Protein AF-A0A1Y2F685-F1 (afdb_monomer)

pLDDT: mean 70.45, std 25.06, range [25.28, 98.25]

Radius of gyration: 26.06 Å; Cα contacts (8 Å, |Δi|>4): 388; chains: 1; bounding box: 74×51×77 Å

Mean predicted aligned error: 16.17 Å

Nearest PDB structures (foldseek):
  4c6t-assembly1_A  TM=3.531E-01  e=7.437E-01  Arabidopsis thaliana
  3r7w-assembly1_B  TM=3.063E-01  e=8.922E-01  Saccharomyces cerevisiae
  7yjk-assembly1_E  TM=1.916E-01  e=3.814E-01  Arabidopsis thaliana
  7jps-assembly1_C  TM=2.319E-01  e=4.052E-01  Homo sapiens
  8f6d-assembly4_H  TM=3.267E-01  e=7.471E+00  Homo sapiens

Foldseek 3Di:
DDDDPCVVVVLVVVLLVVLVPDDDDDDDPPPVPNLVSNCVSLVNPDDPVVVPVVVVPDDDDDDDDDDDDDDDDDDDDDDDDDDDDDDDDDDDDDDVVVVVLVVVVVVVLVVLQPDDDDDPADDLVRLVVVLLVVLVVVCVPADPVQVPFAEAEEAAQVQALVLLQVLVLVVVVVVVNPVSVRHRSFAFDPVSVCCNRQVPHDHPAAEYEEEPPDPDDCVVVVVVVYNYHYYYFDWDFDWDQDPVRDTDTDTDRHDDCRQVVSLVSLVCPLPVDQAHEYEYAFQDQDQHPPDNHGPLNSQSVSVSSVHAYEYEHAPVGHDCSLVPVSCCVVCVRRYDYHHCSVSSSSRGDD

Organism: Protomyces lactucae-debilis (NCBI:txid2754530)

Secondary structure (DSSP, 8-state):
---SSSHHHHHHHHHHHHHHTS----SSS-THHHHHHHHHHTT-----GGGHHHHTTPPPPP------------------------------PPPHHHHHHHHHHHHHHHTT-TT-----PPPHHHHHHHHHHHHHHHHTTS-HHHHSSPEEEEEEHHHHHHHHHHHHHHHHHHTT-TTGGGS--PPB-HHHHHHHHHTTS-EEEEEEEEEESPSS--HHHHHTT-EEEEEEPEEEEEEEE-TTS-EEEEEEEE--SHHHHHHHHHHHHHHHS-S-EEEEE----SBPSS-S-BHHHHHHHHHHTT-EEEEEE-GGG--GGGG-HHHHHHSTTTEEEEEGGGGHHHHB--

Structure (mmCIF, N/CA/C/O backbone):
data_AF-A0A1Y2F685-F1
#
_entry.id   AF-A0A1Y2F685-F1
#
loop_
_atom_site.group_PDB
_atom_site.id
_atom_site.type_symbol
_atom_site.label_atom_id
_atom_site.label_alt_id
_atom_site.label_comp_id
_atom_site.label_asym_id
_atom_site.label_entity_id
_atom_site.label_seq_id
_atom_site.pdbx_PDB_ins_code
_atom_site.Cartn_x
_atom_site.Cartn_y
_atom_site.Cartn_z
_atom_site.occupancy
_atom_site.B_iso_or_equiv
_atom_site.auth_seq_id
_atom_site.auth_comp_id
_atom_site.auth_asym_id
_atom_site.auth_atom_id
_atom_site.pdbx_PDB_model_num
ATOM 1 N N . MET A 1 1 ? 10.091 32.816 -15.922 1.00 34.41 1 MET A N 1
ATOM 2 C CA . MET A 1 1 ? 9.218 31.658 -16.213 1.00 34.41 1 MET A CA 1
ATOM 3 C C . MET A 1 1 ? 9.401 30.594 -15.133 1.00 34.41 1 MET A C 1
ATOM 5 O O . MET A 1 1 ? 10.298 29.772 -15.234 1.00 34.41 1 MET A O 1
ATOM 9 N N . ARG A 1 2 ? 8.609 30.661 -14.059 1.00 39.59 2 ARG A N 1
ATOM 10 C CA . ARG A 1 2 ? 8.434 29.606 -13.044 1.00 39.59 2 ARG A CA 1
ATOM 11 C C . ARG A 1 2 ? 7.009 29.761 -12.515 1.00 39.59 2 ARG A C 1
ATOM 13 O O . ARG A 1 2 ? 6.774 30.628 -11.687 1.00 39.59 2 ARG A O 1
ATOM 20 N N . ALA A 1 3 ? 6.069 29.004 -13.066 1.00 41.62 3 ALA A N 1
ATOM 21 C CA . ALA A 1 3 ? 4.694 28.929 -12.580 1.00 41.62 3 ALA A CA 1
ATOM 22 C C . ALA A 1 3 ? 4.061 27.641 -13.122 1.00 41.62 3 ALA A C 1
ATOM 24 O O . ALA A 1 3 ? 3.579 27.629 -14.249 1.00 41.62 3 ALA A O 1
ATOM 25 N N . SER A 1 4 ? 4.123 26.557 -12.343 1.00 43.00 4 SER A N 1
ATOM 26 C CA . SER A 1 4 ? 3.324 25.341 -12.606 1.00 43.00 4 SER A CA 1
ATOM 27 C C . SER A 1 4 ? 3.261 24.323 -11.449 1.00 43.00 4 SER A C 1
ATOM 29 O O . SER A 1 4 ? 2.673 23.264 -11.620 1.00 43.00 4 SER A O 1
ATOM 31 N N . HIS A 1 5 ? 3.766 24.634 -10.245 1.00 42.66 5 HIS A N 1
ATOM 32 C CA . HIS A 1 5 ? 3.631 23.750 -9.065 1.00 42.66 5 HIS A CA 1
ATOM 33 C C . HIS A 1 5 ? 2.791 24.323 -7.905 1.00 42.66 5 HIS A C 1
ATOM 35 O O . HIS A 1 5 ? 2.609 23.650 -6.895 1.00 42.66 5 HIS A O 1
ATOM 41 N N . GLU A 1 6 ? 2.242 25.536 -8.028 1.00 40.97 6 GLU A N 1
ATOM 42 C CA . GLU A 1 6 ? 1.476 26.185 -6.944 1.00 40.97 6 GLU A CA 1
ATOM 43 C C . GLU A 1 6 ? -0.035 25.897 -6.963 1.00 40.97 6 GLU A C 1
ATOM 45 O O . GLU A 1 6 ? -0.687 26.014 -5.927 1.00 40.97 6 GLU A O 1
ATOM 50 N N . GLN A 1 7 ? -0.609 25.516 -8.108 1.00 42.31 7 GLN A N 1
ATOM 51 C CA . GLN A 1 7 ? -2.065 25.365 -8.253 1.00 42.31 7 GLN A CA 1
ATOM 52 C C . GLN A 1 7 ? -2.699 24.257 -7.388 1.00 42.31 7 GLN A C 1
ATOM 54 O O . GLN A 1 7 ? -3.698 24.559 -6.735 1.00 42.31 7 GLN A O 1
ATOM 59 N N . PRO A 1 8 ? -2.147 23.028 -7.298 1.00 44.09 8 PRO A N 1
ATOM 60 C CA . PRO A 1 8 ? -2.769 21.986 -6.481 1.00 44.09 8 PRO A CA 1
ATOM 61 C C . PRO A 1 8 ? -2.655 22.282 -4.979 1.00 44.09 8 PRO A C 1
ATOM 63 O O . PRO A 1 8 ? -3.589 22.027 -4.225 1.00 44.09 8 PRO A O 1
ATOM 66 N N . ARG A 1 9 ? -1.551 22.904 -4.538 1.00 42.91 9 ARG A N 1
ATOM 67 C CA . ARG A 1 9 ? -1.361 23.294 -3.130 1.00 42.91 9 ARG A CA 1
ATOM 68 C C . ARG A 1 9 ? -2.319 24.398 -2.693 1.00 42.91 9 ARG A C 1
ATOM 70 O O . ARG A 1 9 ? -2.851 24.312 -1.594 1.00 42.91 9 ARG A O 1
ATOM 77 N N . ARG A 1 10 ? -2.577 25.401 -3.545 1.00 46.34 10 ARG A N 1
ATOM 78 C CA . ARG A 1 10 ? -3.548 26.469 -3.241 1.00 46.34 10 ARG A CA 1
ATOM 79 C C . ARG A 1 10 ? -4.973 25.936 -3.125 1.00 46.34 10 ARG A C 1
ATOM 81 O O . ARG A 1 10 ? -5.651 26.282 -2.169 1.00 46.34 10 ARG A O 1
ATOM 88 N N . GLN A 1 11 ? -5.382 25.028 -4.014 1.00 47.62 11 GLN A N 1
ATOM 89 C CA . GLN A 1 11 ? -6.709 24.407 -3.942 1.00 47.62 11 GLN A CA 1
ATOM 90 C C . GLN A 1 11 ? -6.924 23.636 -2.631 1.00 47.62 11 GLN A C 1
ATOM 92 O O . GLN A 1 11 ? -7.982 23.767 -2.026 1.00 47.62 11 GLN A O 1
ATOM 97 N N . VAL A 1 12 ? -5.912 22.908 -2.141 1.00 45.59 12 VAL A N 1
ATOM 98 C CA . VAL A 1 12 ? -5.969 22.216 -0.838 1.00 45.59 12 VAL A CA 1
ATOM 99 C C . VAL A 1 12 ? -5.956 23.208 0.337 1.00 45.59 12 VAL A C 1
ATOM 101 O O . VAL A 1 12 ? -6.676 23.017 1.317 1.00 45.59 12 VAL A O 1
ATOM 104 N N . GLN A 1 13 ? -5.187 24.297 0.246 1.00 46.53 13 GLN A N 1
ATOM 105 C CA . GLN A 1 13 ? -5.123 25.333 1.285 1.00 46.53 13 GLN A CA 1
ATOM 106 C C . GLN A 1 13 ? -6.443 26.100 1.443 1.00 46.53 13 GLN A C 1
ATOM 108 O O . GLN A 1 13 ? -6.870 26.363 2.569 1.00 46.53 13 GLN A O 1
ATOM 113 N N . ASP A 1 14 ? -7.097 26.431 0.330 1.00 46.53 14 ASP A N 1
ATOM 114 C CA . ASP A 1 14 ? -8.382 27.134 0.311 1.00 46.53 14 ASP A CA 1
ATOM 115 C C . ASP A 1 14 ? -9.519 26.228 0.820 1.00 46.53 14 ASP A C 1
ATOM 117 O O . ASP A 1 14 ? -10.386 26.679 1.571 1.00 46.53 14 ASP A O 1
ATOM 121 N N . LEU A 1 15 ? -9.437 24.925 0.529 1.00 49.69 15 LEU A N 1
ATOM 122 C CA . LEU A 1 15 ? -10.306 23.876 1.075 1.00 49.69 15 LEU A CA 1
ATOM 123 C C . LEU A 1 15 ? -10.323 23.848 2.609 1.00 49.69 15 LEU A C 1
ATOM 125 O O . LEU A 1 15 ? -11.367 23.726 3.246 1.00 49.69 15 LEU A O 1
ATOM 129 N N . CYS A 1 16 ? -9.138 23.937 3.210 1.00 43.25 16 CYS A N 1
ATOM 130 C CA . CYS A 1 16 ? -8.969 23.740 4.645 1.00 43.25 16 CYS A CA 1
ATOM 131 C C . CYS A 1 16 ? -9.359 24.989 5.440 1.00 43.25 16 CYS A C 1
ATOM 133 O O . CYS A 1 16 ? -9.892 24.877 6.541 1.00 43.25 16 CYS A O 1
ATOM 135 N N . LYS A 1 17 ? -9.202 26.175 4.842 1.00 48.72 17 LYS A N 1
ATOM 136 C CA . LYS A 1 17 ? -9.732 27.428 5.395 1.00 48.72 17 LYS A CA 1
ATOM 137 C C . LYS A 1 17 ? -11.261 27.468 5.403 1.00 48.72 17 LYS A C 1
ATOM 139 O O . LYS A 1 17 ? -11.839 28.021 6.334 1.00 48.72 17 LYS A O 1
ATOM 144 N N . ALA A 1 18 ? -11.919 26.876 4.403 1.00 48.19 18 ALA A N 1
ATOM 145 C CA . ALA A 1 18 ? -13.381 26.795 4.362 1.00 48.19 18 ALA A CA 1
ATOM 146 C C . ALA A 1 18 ? -13.954 25.913 5.491 1.00 48.19 18 ALA A C 1
ATOM 148 O O . ALA A 1 18 ? -15.026 26.206 6.013 1.00 48.19 18 ALA A O 1
ATOM 149 N N . LEU A 1 19 ? -13.213 24.881 5.911 1.00 44.38 19 LEU A N 1
ATOM 150 C CA . LEU A 1 19 ? -13.556 24.009 7.041 1.00 44.38 19 LEU A CA 1
ATOM 151 C C . LEU A 1 19 ? -13.352 24.676 8.412 1.00 44.38 19 LEU A C 1
ATOM 153 O O . LEU A 1 19 ? -14.140 24.443 9.325 1.00 44.38 19 LEU A O 1
ATOM 157 N N . GLU A 1 20 ? -12.327 25.520 8.567 1.00 44.56 20 GLU A N 1
ATOM 158 C CA . GLU A 1 20 ? -12.038 26.229 9.828 1.00 44.56 20 GLU A CA 1
ATOM 159 C C . GLU A 1 20 ? -13.022 27.376 10.135 1.00 44.56 20 GLU A C 1
ATOM 161 O O . GLU A 1 20 ? -13.143 27.785 11.289 1.00 44.56 20 GLU A O 1
ATOM 166 N N . ALA A 1 21 ? -13.748 27.887 9.134 1.00 40.31 21 ALA A N 1
ATOM 167 C CA . ALA A 1 21 ? -14.681 29.007 9.287 1.00 40.31 21 ALA A CA 1
ATOM 168 C C . ALA A 1 21 ? -16.093 28.612 9.779 1.00 40.31 21 ALA A C 1
ATOM 170 O O . ALA A 1 21 ? -16.932 29.491 9.990 1.00 40.31 21 ALA A O 1
ATOM 171 N N . ALA A 1 22 ? -16.383 27.319 9.961 1.00 36.84 22 ALA A N 1
ATOM 172 C CA . ALA A 1 22 ? -17.694 26.855 10.414 1.00 36.84 22 ALA A CA 1
ATOM 173 C C . ALA A 1 22 ? -17.836 26.970 11.953 1.00 36.84 22 ALA A C 1
ATOM 175 O O . ALA A 1 22 ? -16.972 26.483 12.688 1.00 36.84 22 ALA A O 1
ATOM 176 N N . PRO A 1 23 ? -18.904 27.600 12.482 1.00 32.22 23 PRO A N 1
ATOM 177 C CA . PRO A 1 23 ? -19.032 27.855 13.912 1.00 32.22 23 PRO A CA 1
ATOM 178 C C . PRO A 1 23 ? -19.353 26.574 14.694 1.00 32.22 23 PRO A C 1
ATOM 180 O O . PRO A 1 23 ? -20.363 25.909 14.470 1.00 32.22 23 PRO A O 1
ATOM 183 N N . LEU A 1 24 ? -18.504 26.261 15.674 1.00 41.50 24 LEU A N 1
ATOM 184 C CA . LEU A 1 24 ? -18.718 25.203 16.658 1.00 41.50 24 LEU A CA 1
ATOM 185 C C . LEU A 1 24 ? -19.721 25.661 17.728 1.00 41.50 24 LEU A C 1
ATOM 187 O O . LEU A 1 24 ? -19.324 26.357 18.660 1.00 41.50 24 LEU A O 1
ATOM 191 N N . HIS A 1 25 ? -20.986 25.227 17.650 1.00 29.95 25 HIS A N 1
ATOM 192 C CA . HIS A 1 25 ? -21.695 24.709 18.831 1.00 29.95 25 HIS A CA 1
ATOM 193 C C . HIS A 1 25 ? -23.066 24.055 18.555 1.00 29.95 25 HIS A C 1
ATOM 195 O O . HIS A 1 25 ? -23.979 24.684 18.039 1.00 29.95 25 HIS A O 1
ATOM 201 N N . LYS A 1 26 ? -23.181 22.842 19.125 1.00 30.73 26 LYS A N 1
ATOM 202 C CA . LYS A 1 26 ? -24.351 22.111 19.659 1.00 30.73 26 LYS A CA 1
ATOM 203 C C . LYS A 1 26 ? -25.447 21.620 18.694 1.00 30.73 26 LYS A C 1
ATOM 205 O O . LYS A 1 26 ? -26.261 22.384 18.200 1.00 30.73 26 LYS A O 1
ATOM 210 N N . SER A 1 27 ? -25.531 20.282 18.680 1.00 31.02 27 SER A N 1
ATOM 211 C CA . SER A 1 27 ? -26.722 19.441 18.477 1.00 31.02 27 SER A CA 1
ATOM 212 C C . SER A 1 27 ? -27.020 18.986 17.041 1.00 31.02 27 SER A C 1
ATOM 214 O O . SER A 1 27 ? -27.651 19.681 16.261 1.00 31.02 27 SER A O 1
ATOM 216 N N . GLN A 1 28 ? -26.581 17.756 16.753 1.00 36.22 28 GLN A N 1
ATOM 217 C CA . GLN A 1 28 ? -27.280 16.679 16.026 1.00 36.22 28 GLN A CA 1
ATOM 218 C C . GLN A 1 28 ? -27.874 16.869 14.615 1.00 36.22 28 GLN A C 1
ATOM 220 O O . GLN A 1 28 ? -28.398 15.898 14.088 1.00 36.22 28 GLN A O 1
ATOM 225 N N . GLU A 1 29 ? -27.679 17.998 13.938 1.00 34.12 29 GLU A N 1
ATOM 226 C CA . GLU A 1 29 ? -27.980 18.131 12.491 1.00 34.12 29 GLU A CA 1
ATOM 227 C C . GLU A 1 29 ? -26.795 18.681 11.665 1.00 34.12 29 GLU A C 1
ATOM 229 O O . GLU A 1 29 ? -26.922 18.957 10.476 1.00 34.12 29 GLU A O 1
ATOM 234 N N . ALA A 1 30 ? -25.610 18.829 12.273 1.00 31.95 30 ALA A N 1
ATOM 235 C CA . ALA A 1 30 ? -24.485 19.578 11.695 1.00 31.95 30 ALA A CA 1
ATOM 236 C C . ALA A 1 30 ? -23.303 18.735 11.165 1.00 31.95 30 ALA A C 1
ATOM 238 O O . ALA A 1 30 ? -22.305 19.316 10.742 1.00 31.95 30 ALA A O 1
ATOM 239 N N . GLU A 1 31 ? -23.373 17.398 11.154 1.00 37.91 31 GLU A N 1
ATOM 240 C CA . GLU A 1 31 ? -22.264 16.568 10.633 1.00 37.91 31 GLU A CA 1
ATOM 241 C C . GLU A 1 31 ? -22.107 16.640 9.099 1.00 37.91 31 GLU A C 1
ATOM 243 O O . GLU A 1 31 ? -21.039 16.328 8.577 1.00 37.91 31 GLU A O 1
ATOM 248 N N . ASP A 1 32 ? -23.103 17.164 8.376 1.00 42.09 32 ASP A N 1
ATOM 249 C CA . ASP A 1 32 ? -23.085 17.230 6.908 1.00 42.09 32 ASP A CA 1
ATOM 250 C C . ASP A 1 32 ? -22.304 18.428 6.329 1.00 42.09 32 ASP A C 1
ATOM 252 O O . ASP A 1 32 ? -21.818 18.369 5.201 1.00 42.09 32 ASP A O 1
ATOM 256 N N . THR A 1 33 ? -22.126 19.541 7.053 1.00 41.66 33 THR A N 1
ATOM 257 C CA . THR A 1 33 ? -21.647 20.788 6.411 1.00 41.66 33 THR A CA 1
ATOM 258 C C . THR A 1 33 ? -20.143 20.827 6.142 1.00 41.66 33 THR A C 1
ATOM 260 O O . THR A 1 33 ? -19.732 21.305 5.084 1.00 41.66 33 THR A O 1
ATOM 263 N N . GLY A 1 34 ? -19.307 20.293 7.038 1.00 39.47 34 GLY A N 1
ATOM 264 C CA . GLY A 1 34 ? -17.861 20.185 6.790 1.00 39.47 34 GLY A CA 1
ATOM 265 C C . GLY A 1 34 ? -17.529 19.124 5.737 1.00 39.47 34 GLY A C 1
ATOM 266 O O . GLY A 1 34 ? -16.674 19.321 4.873 1.00 39.47 34 GLY A O 1
ATOM 267 N N . PHE A 1 35 ? -18.270 18.019 5.764 1.00 39.34 35 PHE A N 1
ATOM 268 C CA . PHE A 1 35 ? -18.103 16.896 4.853 1.00 39.34 35 PHE A CA 1
ATOM 269 C C . PHE A 1 35 ? -18.475 17.256 3.404 1.00 39.34 35 PHE A C 1
ATOM 271 O O . PHE A 1 35 ? -17.689 17.047 2.475 1.00 39.34 35 PHE A O 1
ATOM 278 N N . VAL A 1 36 ? -19.626 17.912 3.220 1.00 41.16 36 VAL A N 1
ATOM 279 C CA . VAL A 1 36 ? -20.102 18.398 1.916 1.00 41.16 36 VAL A CA 1
ATOM 280 C C . VAL A 1 36 ? -19.224 19.536 1.379 1.00 41.16 36 VAL A C 1
ATOM 282 O O . VAL A 1 36 ? -18.984 19.608 0.172 1.00 41.16 36 VAL A O 1
ATOM 285 N N . ALA A 1 37 ? -18.679 20.400 2.246 1.00 40.91 37 ALA A N 1
ATOM 286 C CA . ALA A 1 37 ? -17.755 21.461 1.833 1.00 40.91 37 ALA A CA 1
ATOM 287 C C . ALA A 1 37 ? -16.428 20.908 1.283 1.00 40.91 37 ALA A C 1
ATOM 289 O O . ALA A 1 37 ? -15.938 21.405 0.268 1.00 40.91 37 ALA A O 1
ATOM 290 N N . LEU A 1 38 ? -15.885 19.849 1.897 1.00 41.44 38 LEU A N 1
ATOM 291 C CA . LEU A 1 38 ? -14.683 19.156 1.423 1.00 41.44 38 LEU A CA 1
ATOM 292 C C . LEU A 1 38 ? -14.909 18.523 0.035 1.00 41.44 38 LEU A C 1
ATOM 294 O O . LEU A 1 38 ? -14.094 18.709 -0.868 1.00 41.44 38 LEU A O 1
ATOM 298 N N . PHE A 1 39 ? -16.038 17.834 -0.164 1.00 40.19 39 PHE A N 1
ATOM 299 C CA . PHE A 1 39 ? -16.394 17.190 -1.437 1.00 40.19 39 PHE A CA 1
ATOM 300 C C . PHE A 1 39 ? -16.646 18.193 -2.572 1.00 40.19 39 PHE A C 1
ATOM 302 O O . PHE A 1 39 ? -16.111 18.035 -3.673 1.00 40.19 39 PHE A O 1
ATOM 309 N N . ARG A 1 40 ? -17.398 19.266 -2.293 1.00 42.22 40 ARG A N 1
ATOM 310 C CA . ARG A 1 40 ? -17.707 20.318 -3.274 1.00 42.22 40 ARG A CA 1
ATOM 311 C C . ARG A 1 40 ? -16.450 21.079 -3.703 1.00 42.22 40 ARG A C 1
ATOM 313 O O . ARG A 1 40 ? -16.300 21.422 -4.872 1.00 42.22 40 ARG A O 1
ATOM 320 N N . ALA A 1 41 ? -15.516 21.310 -2.783 1.00 40.19 41 ALA A N 1
ATOM 321 C CA . ALA A 1 41 ? -14.291 22.043 -3.077 1.00 40.19 41 ALA A CA 1
ATOM 322 C C . ALA A 1 41 ? -13.222 21.180 -3.799 1.00 40.19 41 ALA A C 1
ATOM 324 O O . ALA A 1 41 ? -12.365 21.728 -4.490 1.00 40.19 41 ALA A O 1
ATOM 325 N N . LEU A 1 42 ? -13.296 19.841 -3.710 1.00 38.19 42 LEU A N 1
ATOM 326 C CA . LEU A 1 42 ? -12.457 18.890 -4.470 1.00 38.19 42 LEU A CA 1
ATOM 327 C C . LEU A 1 42 ? -12.988 18.582 -5.887 1.00 38.19 42 LEU A C 1
ATOM 329 O O . LEU A 1 42 ? -12.406 17.757 -6.603 1.00 38.19 42 LEU A O 1
ATOM 333 N N . GLY A 1 43 ? -14.076 19.243 -6.300 1.00 33.31 43 GLY A N 1
ATOM 334 C CA . GLY A 1 43 ? -14.702 19.073 -7.613 1.00 33.31 43 GLY A CA 1
ATOM 335 C C . GLY A 1 43 ? -15.572 17.820 -7.745 1.00 33.31 43 GLY A C 1
ATOM 336 O O . GLY A 1 43 ? -15.898 17.437 -8.864 1.00 33.31 43 GLY A O 1
ATOM 337 N N . CYS A 1 44 ? -15.951 17.179 -6.636 1.00 36.31 44 CYS A N 1
ATOM 338 C CA . CYS A 1 44 ? -16.897 16.064 -6.627 1.00 36.31 44 CYS A CA 1
ATOM 339 C C . CYS A 1 44 ? -18.330 16.614 -6.546 1.00 36.31 44 CYS A C 1
ATOM 341 O O . CYS A 1 44 ? -18.964 16.586 -5.493 1.00 36.31 44 CYS A O 1
ATOM 343 N N . ASN A 1 45 ? -18.822 17.170 -7.653 1.00 35.88 45 ASN A N 1
ATOM 344 C CA . ASN A 1 45 ? -20.232 17.522 -7.794 1.00 35.88 45 ASN A CA 1
ATOM 345 C C . ASN A 1 45 ? -20.972 16.271 -8.264 1.00 35.88 45 ASN A C 1
ATOM 347 O O . ASN A 1 45 ? -20.927 16.000 -9.452 1.00 35.88 45 ASN A O 1
ATOM 351 N N . ASP A 1 46 ? -21.522 15.481 -7.343 1.00 38.75 46 ASP A N 1
ATOM 352 C CA . ASP A 1 46 ? -22.756 14.696 -7.538 1.00 38.75 46 ASP A CA 1
ATOM 353 C C . ASP A 1 46 ? -22.945 13.729 -6.365 1.00 38.75 46 ASP A C 1
ATOM 355 O O . ASP A 1 46 ? -22.651 12.540 -6.446 1.00 38.75 46 ASP A O 1
ATOM 359 N N . VAL A 1 47 ? -23.464 14.254 -5.254 1.00 36.19 47 VAL A N 1
ATOM 360 C CA . VAL A 1 47 ? -24.269 13.462 -4.315 1.00 36.19 47 VAL A CA 1
ATOM 361 C C . VAL A 1 47 ? -25.396 14.358 -3.799 1.00 36.19 47 VAL A C 1
ATOM 363 O O . VAL A 1 47 ? -25.415 14.751 -2.637 1.00 36.19 47 VAL A O 1
ATOM 366 N N . ASP A 1 48 ? -26.342 14.714 -4.671 1.00 33.00 48 ASP A N 1
ATOM 367 C CA . ASP A 1 48 ? -27.639 15.210 -4.206 1.00 33.00 48 ASP A CA 1
ATOM 368 C C . ASP A 1 48 ? -28.556 14.008 -3.959 1.00 33.00 48 ASP A C 1
ATOM 370 O O . ASP A 1 48 ? -29.133 13.409 -4.870 1.00 33.00 48 ASP A O 1
ATOM 374 N N . ARG A 1 49 ? -28.699 13.664 -2.675 1.00 37.16 49 ARG A N 1
ATOM 375 C CA . ARG A 1 49 ? -29.555 12.585 -2.151 1.00 37.16 49 ARG A CA 1
ATOM 376 C C . ARG A 1 49 ? -31.035 12.733 -2.549 1.00 37.16 49 ARG A C 1
ATOM 378 O O . ARG A 1 49 ? -31.790 11.775 -2.453 1.00 37.16 49 ARG A O 1
ATOM 385 N N . ALA A 1 50 ? -31.439 13.909 -3.032 1.00 34.28 50 ALA A N 1
ATOM 386 C CA . ALA A 1 50 ? -32.807 14.226 -3.433 1.00 34.28 50 ALA A CA 1
ATOM 387 C C . ALA A 1 50 ? -33.214 13.695 -4.825 1.00 34.28 50 ALA A C 1
ATOM 389 O O . ALA A 1 50 ? -34.400 13.715 -5.144 1.00 34.28 50 ALA A O 1
ATOM 390 N N . ASN A 1 51 ? -32.278 13.211 -5.654 1.00 36.69 51 ASN A N 1
ATOM 391 C CA . ASN A 1 51 ? -32.592 12.812 -7.036 1.00 36.69 51 ASN A CA 1
ATOM 392 C C . ASN A 1 51 ? -32.743 11.292 -7.247 1.00 36.69 51 ASN A C 1
ATOM 394 O O . ASN A 1 51 ? -33.114 10.854 -8.332 1.00 36.69 51 ASN A O 1
ATOM 398 N N . VAL A 1 52 ? -32.494 10.470 -6.220 1.00 35.56 52 VAL A N 1
ATOM 399 C CA . VAL A 1 52 ? -32.612 9.001 -6.328 1.00 35.56 52 VAL A CA 1
ATOM 400 C C . VAL A 1 52 ? -34.071 8.546 -6.175 1.00 35.56 52 VAL A C 1
ATOM 402 O O . VAL A 1 52 ? -34.544 7.728 -6.962 1.00 35.56 52 VAL A O 1
ATOM 405 N N . ASP A 1 53 ? -34.833 9.159 -5.264 1.00 31.27 53 ASP A N 1
ATOM 406 C CA . ASP A 1 53 ? -36.255 8.831 -5.060 1.00 31.27 53 ASP A CA 1
ATOM 407 C C . ASP A 1 53 ? -37.171 9.402 -6.161 1.00 31.27 53 ASP A C 1
ATOM 409 O O . ASP A 1 53 ? -38.231 8.843 -6.462 1.00 31.27 53 ASP A O 1
ATOM 413 N N . ALA A 1 54 ? -36.746 10.485 -6.822 1.00 35.09 54 ALA A N 1
ATOM 414 C CA . ALA A 1 54 ? -37.487 11.110 -7.918 1.00 35.09 54 ALA A CA 1
ATOM 415 C C . ALA A 1 54 ? -37.359 10.341 -9.247 1.00 35.09 54 ALA A C 1
ATOM 417 O O . ALA A 1 54 ? -38.301 10.335 -10.039 1.00 35.09 54 ALA A O 1
ATOM 418 N N . VAL A 1 55 ? -36.232 9.657 -9.483 1.00 37.16 55 VAL A N 1
ATOM 419 C CA . VAL A 1 55 ? -35.997 8.856 -10.700 1.00 37.16 55 VAL A CA 1
ATOM 420 C C . VAL A 1 55 ? -36.706 7.499 -10.637 1.00 37.16 55 VAL A C 1
ATOM 422 O O . VAL A 1 55 ? -37.145 6.989 -11.665 1.00 37.16 55 VAL A O 1
ATOM 425 N N . LEU A 1 56 ? -36.903 6.939 -9.439 1.00 34.91 56 LEU A N 1
ATOM 426 C CA . LEU A 1 56 ? -37.592 5.655 -9.249 1.00 34.91 56 LEU A CA 1
ATOM 427 C C . LEU A 1 56 ? -39.130 5.753 -9.279 1.00 34.91 56 LEU A C 1
ATOM 429 O O . LEU A 1 56 ? -39.800 4.722 -9.297 1.00 34.91 56 LEU A O 1
ATOM 433 N N . SER A 1 57 ? -39.693 6.967 -9.317 1.00 37.78 57 SER A N 1
ATOM 434 C CA . SER A 1 57 ? -41.135 7.204 -9.126 1.00 37.78 57 SER A CA 1
ATOM 435 C C . SER A 1 57 ? -41.868 7.800 -10.339 1.00 37.78 57 SER A C 1
ATOM 437 O O . SER A 1 57 ? -43.053 8.116 -10.231 1.00 37.78 57 SER A O 1
ATOM 439 N N . GLN A 1 58 ? -41.220 7.964 -11.499 1.00 33.28 58 GLN A N 1
ATOM 440 C CA . GLN A 1 58 ? -41.887 8.505 -12.694 1.00 33.28 58 GLN A CA 1
ATOM 441 C C . GLN A 1 58 ? -42.324 7.397 -13.667 1.00 33.28 58 GLN A C 1
ATOM 443 O O . GLN A 1 58 ? -41.497 6.576 -14.068 1.00 33.28 58 GLN A O 1
ATOM 448 N N . PRO A 1 59 ? -43.601 7.361 -14.100 1.00 34.41 59 PRO A N 1
ATOM 449 C CA . PRO A 1 59 ? -44.017 6.469 -15.172 1.00 34.41 59 PRO A CA 1
ATOM 450 C C . PRO A 1 59 ? -43.426 6.936 -16.510 1.00 34.41 59 PRO A C 1
ATOM 452 O O . PRO A 1 59 ? -43.505 8.110 -16.871 1.00 34.41 59 PRO A O 1
ATOM 455 N N . VAL A 1 60 ? -42.841 5.991 -17.247 1.00 36.16 60 VAL A N 1
ATOM 456 C CA . VAL A 1 60 ? -42.219 6.204 -18.562 1.00 36.16 60 VAL A CA 1
ATOM 457 C C . VAL A 1 60 ? -43.259 6.750 -19.560 1.00 36.16 60 VAL A C 1
ATOM 459 O O . VAL A 1 60 ? -44.296 6.108 -19.748 1.00 36.16 60 VAL A O 1
ATOM 462 N N . PRO A 1 61 ? -43.022 7.896 -20.227 1.00 31.86 61 PRO A N 1
ATOM 463 C CA . PRO A 1 61 ? -43.934 8.395 -21.251 1.00 31.86 61 PRO A CA 1
ATOM 464 C C . PRO A 1 61 ? -43.808 7.582 -22.555 1.00 31.86 61 PRO A C 1
ATOM 466 O O . PRO A 1 61 ? -42.722 7.088 -22.876 1.00 31.86 61 PRO A O 1
ATOM 469 N N . PRO A 1 62 ? -44.893 7.435 -23.339 1.00 29.81 62 PRO A N 1
ATOM 470 C CA . PRO A 1 62 ? -44.865 6.653 -24.565 1.00 29.81 62 PRO A CA 1
ATOM 471 C C . PRO A 1 62 ? -44.064 7.374 -25.654 1.00 29.81 62 PRO A C 1
ATOM 473 O O . PRO A 1 62 ? -44.244 8.564 -25.912 1.00 29.81 62 PRO A O 1
ATOM 476 N N . VAL A 1 63 ? -43.194 6.614 -26.317 1.00 30.64 63 VAL A N 1
ATOM 477 C CA . VAL A 1 63 ? -42.383 7.052 -27.456 1.00 30.64 63 VAL A CA 1
ATOM 478 C C . VAL A 1 63 ? -43.304 7.440 -28.617 1.00 30.64 63 VAL A C 1
ATOM 480 O O . VAL A 1 63 ? -44.003 6.592 -29.172 1.00 30.64 63 VAL A O 1
ATOM 483 N N . GLN A 1 64 ? -43.308 8.721 -28.994 1.00 28.53 64 GLN A N 1
ATOM 484 C CA . GLN A 1 64 ? -43.973 9.199 -30.205 1.00 28.53 64 GLN A CA 1
ATOM 485 C C . GLN A 1 64 ? -43.049 9.044 -31.416 1.00 28.53 64 GLN A C 1
ATOM 487 O O . GLN A 1 64 ? -41.964 9.618 -31.476 1.00 28.53 64 GLN A O 1
ATOM 492 N N . VAL A 1 65 ? -43.520 8.270 -32.391 1.00 34.69 65 VAL A N 1
ATOM 493 C CA . VAL A 1 65 ? -42.977 8.190 -33.749 1.00 34.69 65 VAL A CA 1
ATOM 494 C C . VAL A 1 65 ? -43.493 9.398 -34.531 1.00 34.69 65 VAL A C 1
ATOM 496 O O . VAL A 1 65 ? -44.703 9.538 -34.698 1.00 34.69 65 VAL A O 1
ATOM 499 N N . SER A 1 66 ? -42.604 10.256 -35.032 1.00 29.89 66 SER A N 1
ATOM 500 C CA . SER A 1 66 ? -42.953 11.298 -36.005 1.00 29.89 66 SER A CA 1
ATOM 501 C C . SER A 1 66 ? -42.214 11.072 -37.327 1.00 29.89 66 SER A C 1
ATOM 503 O O . SER A 1 66 ? -41.010 10.826 -37.367 1.00 29.89 66 SER A O 1
ATOM 505 N N . GLY A 1 67 ? -42.998 11.072 -38.410 1.00 26.73 67 GLY A N 1
ATOM 506 C CA . GLY A 1 67 ? -42.571 10.855 -39.792 1.00 26.73 67 GLY A CA 1
ATOM 507 C C . GLY A 1 67 ? -41.875 12.059 -40.439 1.00 26.73 67 GLY A C 1
ATOM 508 O O . GLY A 1 67 ? -41.829 13.145 -39.870 1.00 26.73 67 GLY A O 1
ATOM 509 N N . GLY A 1 68 ? -41.323 11.807 -41.635 1.00 25.58 68 GLY A N 1
ATOM 510 C CA . GLY A 1 68 ? -40.450 12.697 -42.423 1.00 25.58 68 GLY A CA 1
ATOM 511 C C . GLY A 1 68 ? -41.078 13.985 -42.987 1.00 25.58 68 GLY A C 1
ATOM 512 O O . GLY A 1 68 ? -42.165 14.385 -42.574 1.00 25.58 68 GLY A O 1
ATOM 513 N N . PRO A 1 69 ? -40.398 14.631 -43.963 1.00 34.00 69 PRO A N 1
ATOM 514 C CA . PRO A 1 69 ? -40.651 14.237 -45.356 1.00 34.00 69 PRO A CA 1
ATOM 515 C C . PRO A 1 69 ? -39.441 14.198 -46.329 1.00 34.00 69 PRO A C 1
ATOM 517 O O . PRO A 1 69 ? -38.443 14.891 -46.172 1.00 34.00 69 PRO A O 1
ATOM 520 N N . SER A 1 70 ? -39.632 13.324 -47.328 1.00 25.70 70 SER A N 1
ATOM 521 C CA . SER A 1 70 ? -39.164 13.198 -48.731 1.00 25.70 70 SER A CA 1
ATOM 522 C C . SER A 1 70 ? -38.202 14.206 -49.388 1.00 25.70 70 SER A C 1
ATOM 524 O O . SER A 1 70 ? -38.481 15.400 -49.371 1.00 25.70 70 SER A O 1
ATOM 526 N N . THR A 1 71 ? -37.215 13.674 -50.137 1.00 27.94 71 THR A N 1
ATOM 527 C CA . THR A 1 71 ? -37.136 13.593 -51.636 1.00 27.94 71 THR A CA 1
ATOM 528 C C . THR A 1 71 ? -35.896 12.741 -52.014 1.00 27.94 71 THR A C 1
ATOM 530 O O . THR A 1 71 ? -34.842 12.962 -51.428 1.00 27.94 71 THR A O 1
ATOM 533 N N . GLU A 1 72 ? -36.048 11.580 -52.683 1.00 27.81 72 GLU A N 1
ATOM 534 C CA . GLU A 1 72 ? -35.794 11.336 -54.139 1.00 27.81 72 GLU A CA 1
ATOM 535 C C . GLU A 1 72 ? -34.304 11.523 -54.525 1.00 27.81 72 GLU A C 1
ATOM 537 O O . GLU A 1 72 ? -33.742 12.561 -54.216 1.00 27.81 72 GLU A O 1
ATOM 542 N N . GLU A 1 73 ? -33.513 10.632 -55.140 1.00 27.67 73 GLU A N 1
ATOM 543 C CA . GLU A 1 73 ? -33.582 9.363 -55.898 1.00 27.67 73 GLU A CA 1
ATOM 544 C C . GLU A 1 73 ? -32.182 8.699 -55.721 1.00 27.67 73 GLU A C 1
ATOM 546 O O . GLU A 1 73 ? -31.183 9.397 -55.570 1.00 27.67 73 GLU A O 1
ATOM 551 N N . THR A 1 74 ? -31.951 7.383 -55.715 1.00 28.20 74 THR A N 1
ATOM 552 C CA . THR A 1 74 ? -31.834 6.525 -56.911 1.00 28.20 74 THR A CA 1
ATOM 553 C C . THR A 1 74 ? -31.481 5.102 -56.444 1.00 28.20 74 THR A C 1
ATOM 555 O O . THR A 1 74 ? -30.684 4.913 -55.525 1.00 28.20 74 THR A O 1
ATOM 558 N N . GLN A 1 75 ? -32.094 4.117 -57.100 1.00 26.67 75 GLN A N 1
ATOM 559 C CA . GLN A 1 75 ? -31.854 2.666 -57.051 1.00 26.67 75 GLN A CA 1
ATOM 560 C C . GLN A 1 75 ? -30.347 2.329 -57.182 1.00 26.67 75 GLN A C 1
ATOM 562 O O . GLN A 1 75 ? -29.610 3.051 -57.838 1.00 26.67 75 GLN A O 1
ATOM 567 N N . GLU A 1 76 ? -29.788 1.261 -56.605 1.00 28.58 76 GLU A N 1
ATOM 568 C CA . GLU A 1 76 ? -30.041 -0.127 -56.999 1.00 28.58 76 GLU A CA 1
ATOM 569 C C . GLU A 1 76 ? -29.228 -1.106 -56.105 1.00 28.58 76 GLU A C 1
ATOM 571 O O . GLU A 1 76 ? -28.102 -0.808 -55.713 1.00 28.58 76 GLU A O 1
ATOM 576 N N . LYS A 1 77 ? -29.776 -2.317 -55.906 1.00 29.50 77 LYS A N 1
ATOM 577 C CA . LYS A 1 77 ? -29.151 -3.579 -55.425 1.00 29.50 77 LYS A CA 1
ATOM 578 C C . LYS A 1 77 ? -29.208 -3.925 -53.929 1.00 29.50 77 LYS A C 1
ATOM 580 O O . LYS A 1 77 ? -28.263 -3.837 -53.158 1.00 29.50 77 LYS A O 1
ATOM 585 N N . SER A 1 78 ? -30.371 -4.488 -53.617 1.00 27.06 78 SER A N 1
ATOM 586 C CA . SER A 1 78 ? -30.696 -5.469 -52.579 1.00 27.06 78 SER A CA 1
ATOM 587 C C . SER A 1 78 ? -29.907 -6.792 -52.636 1.00 27.06 78 SER A C 1
ATOM 589 O O . SER A 1 78 ? -29.512 -7.209 -53.728 1.00 27.06 78 SER A O 1
ATOM 591 N N . LYS A 1 79 ? -29.988 -7.516 -51.500 1.00 29.30 79 LYS A N 1
ATOM 592 C CA . LYS A 1 79 ? -29.689 -8.940 -51.189 1.00 29.30 79 LYS A CA 1
ATOM 593 C C . LYS A 1 79 ? -28.321 -9.070 -50.506 1.00 29.30 79 LYS A C 1
ATOM 595 O O . LYS A 1 79 ? -27.310 -8.815 -51.132 1.00 29.30 79 LYS A O 1
ATOM 600 N N . GLU A 1 80 ? -28.229 -9.337 -49.202 1.00 27.69 80 GLU A N 1
ATOM 601 C CA . GLU A 1 80 ? -28.678 -10.570 -48.530 1.00 27.69 80 GLU A CA 1
ATOM 602 C C . GLU A 1 80 ? -28.693 -10.327 -46.999 1.00 27.69 80 GLU A C 1
ATOM 604 O O . GLU A 1 80 ? -27.695 -9.921 -46.416 1.00 27.69 80 GLU A O 1
ATOM 609 N N . ALA A 1 81 ? -29.863 -10.211 -46.368 1.00 27.02 81 ALA A N 1
ATOM 610 C CA . ALA A 1 81 ? -30.509 -11.251 -45.557 1.00 27.02 81 ALA A CA 1
ATOM 611 C C . ALA A 1 81 ? -29.637 -11.884 -44.442 1.00 27.02 81 ALA A C 1
ATOM 613 O O . ALA A 1 81 ? -28.897 -12.834 -44.652 1.00 27.02 81 ALA A O 1
ATOM 614 N N . THR A 1 82 ? -29.854 -11.378 -43.225 1.00 29.05 82 THR A N 1
ATOM 615 C CA . THR A 1 82 ? -30.156 -12.160 -42.012 1.00 29.05 82 THR A CA 1
ATOM 616 C C . THR A 1 82 ? -29.219 -13.314 -41.632 1.00 29.05 82 THR A C 1
ATOM 618 O O . THR A 1 82 ? -29.434 -14.462 -42.011 1.00 29.05 82 THR A O 1
ATOM 621 N N . ARG A 1 83 ? -28.318 -13.055 -40.675 1.00 25.28 83 ARG A N 1
ATOM 622 C CA . ARG A 1 83 ? -27.985 -14.045 -39.640 1.00 25.28 83 ARG A CA 1
ATOM 623 C C . ARG A 1 83 ? -27.618 -13.348 -38.331 1.00 25.28 83 ARG A C 1
ATOM 625 O O . ARG A 1 83 ? -26.482 -12.948 -38.113 1.00 25.28 83 ARG A O 1
ATOM 632 N N . VAL A 1 84 ? -28.620 -13.186 -37.472 1.00 31.58 84 VAL A N 1
ATOM 633 C CA . VAL A 1 84 ? -28.415 -12.970 -36.037 1.00 31.58 84 VAL A CA 1
ATOM 634 C C . VAL A 1 84 ? -27.938 -14.307 -35.476 1.00 31.58 84 VAL A C 1
ATOM 636 O O . VAL A 1 84 ? -28.650 -15.302 -35.593 1.00 31.58 84 VAL A O 1
ATOM 639 N N . SER A 1 85 ? -26.736 -14.350 -34.910 1.00 30.36 85 SER A N 1
ATOM 640 C CA . SER A 1 85 ? -26.311 -15.445 -34.040 1.00 30.36 85 SER A CA 1
ATOM 641 C C . SER A 1 85 ? -25.823 -14.865 -32.723 1.00 30.36 85 SER A C 1
ATOM 643 O O . SER A 1 85 ? -24.909 -14.043 -32.693 1.00 30.36 85 SER A O 1
ATOM 645 N N . GLU A 1 86 ? -26.495 -15.312 -31.669 1.00 35.00 86 GLU A N 1
ATOM 646 C CA . GLU A 1 86 ? -26.187 -15.171 -30.253 1.00 35.00 86 GLU A CA 1
ATOM 647 C C . GLU A 1 86 ? -24.680 -15.238 -29.970 1.00 35.00 86 GLU A C 1
ATOM 649 O O . GLU A 1 86 ? -24.033 -16.257 -30.208 1.00 35.00 86 GLU A O 1
ATOM 654 N N . ALA A 1 87 ? -24.123 -14.155 -29.424 1.00 28.94 87 ALA A N 1
ATOM 655 C CA . ALA A 1 87 ? -22.818 -14.178 -28.781 1.00 28.94 87 ALA A CA 1
ATOM 656 C C . ALA A 1 87 ? -23.035 -14.400 -27.282 1.00 28.94 87 ALA A C 1
ATOM 658 O O . ALA A 1 87 ? -23.426 -13.507 -26.530 1.00 28.94 87 ALA A O 1
ATOM 659 N N . THR A 1 88 ? -22.822 -15.646 -26.880 1.00 30.94 88 THR A N 1
ATOM 660 C CA . THR A 1 88 ? -22.758 -16.135 -25.508 1.00 30.94 88 THR A CA 1
ATOM 661 C C . THR A 1 88 ? -21.832 -15.272 -24.648 1.00 30.94 88 THR A C 1
ATOM 663 O O . THR A 1 88 ? -20.728 -14.911 -25.049 1.00 30.94 88 THR A O 1
ATOM 666 N N . ARG A 1 89 ? -22.297 -14.984 -23.431 1.00 34.91 89 ARG A N 1
ATOM 667 C CA . ARG A 1 89 ? -21.601 -14.308 -22.330 1.00 34.91 89 ARG A CA 1
ATOM 668 C C . ARG A 1 89 ? -20.248 -14.983 -22.043 1.00 34.91 89 ARG A C 1
ATOM 670 O O . ARG A 1 89 ? -20.201 -15.982 -21.334 1.00 34.91 89 ARG A O 1
ATOM 677 N N . ALA A 1 90 ? -19.161 -14.450 -22.598 1.00 28.09 90 ALA A N 1
ATOM 678 C CA . ALA A 1 90 ? -17.807 -14.925 -22.330 1.00 28.09 90 ALA A CA 1
ATOM 679 C C . ALA A 1 90 ? -17.248 -14.234 -21.077 1.00 28.09 90 ALA A C 1
ATOM 681 O O . ALA A 1 90 ? -16.962 -13.038 -21.078 1.00 28.09 90 ALA A O 1
ATOM 682 N N . THR A 1 91 ? -17.104 -14.995 -19.995 1.00 27.95 91 THR A N 1
ATOM 683 C CA . THR A 1 91 ? -16.178 -14.681 -18.899 1.00 27.95 91 THR A CA 1
ATOM 684 C C . THR A 1 91 ? -14.749 -14.624 -19.449 1.00 27.95 91 THR A C 1
ATOM 686 O O . THR A 1 91 ? -14.391 -15.504 -20.234 1.00 27.95 91 THR A O 1
ATOM 689 N N . PRO A 1 92 ? -13.920 -13.637 -19.068 1.00 36.44 92 PRO A N 1
ATOM 690 C CA . PRO A 1 92 ? -12.563 -13.528 -19.589 1.00 36.44 92 PRO A CA 1
ATOM 691 C C . PRO A 1 92 ? -11.714 -14.697 -19.079 1.00 36.44 92 PRO A C 1
ATOM 693 O O . PRO A 1 92 ? -11.390 -14.787 -17.898 1.00 36.44 92 PRO A O 1
ATOM 696 N N . THR A 1 93 ? -11.380 -15.620 -19.976 1.00 39.50 93 THR A N 1
ATOM 697 C CA . THR A 1 93 ? -10.421 -16.696 -19.723 1.00 39.50 93 THR A CA 1
ATOM 698 C C . THR A 1 93 ? -9.020 -16.195 -20.063 1.00 39.50 93 THR A C 1
ATOM 700 O O . THR A 1 93 ? -8.803 -15.618 -21.128 1.00 39.50 93 THR A O 1
ATOM 703 N N . ILE A 1 94 ? -8.076 -16.417 -19.147 1.00 45.91 94 ILE A N 1
ATOM 704 C CA . ILE A 1 94 ? -6.638 -16.193 -19.338 1.00 45.91 94 ILE A CA 1
ATOM 705 C C . ILE A 1 94 ? -6.206 -16.938 -20.609 1.00 45.91 94 ILE A C 1
ATOM 707 O O . ILE A 1 94 ? -6.329 -18.158 -20.685 1.00 45.91 94 ILE A O 1
ATOM 711 N N . THR A 1 95 ? -5.738 -16.219 -21.629 1.00 45.34 95 THR A N 1
ATOM 712 C CA . THR A 1 95 ? -5.266 -16.828 -22.881 1.00 45.34 95 THR A CA 1
ATOM 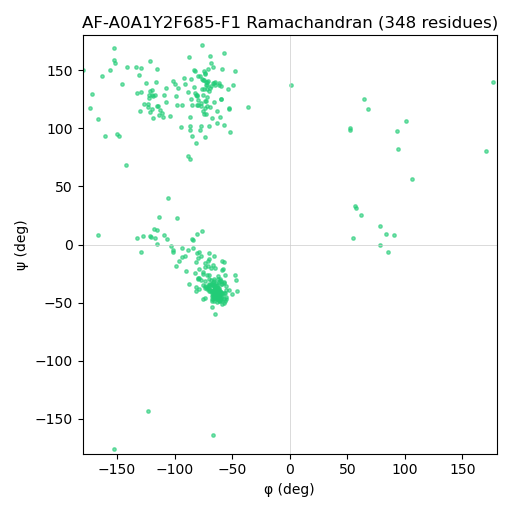713 C C . THR A 1 95 ? -3.918 -17.517 -22.659 1.00 45.34 95 THR A C 1
ATOM 715 O O . THR A 1 95 ? -3.038 -16.920 -22.038 1.00 45.34 95 THR A O 1
ATOM 718 N N . GLU A 1 96 ? -3.721 -18.720 -23.213 1.00 48.22 96 GLU A N 1
ATOM 719 C CA . GLU A 1 96 ? -2.457 -19.494 -23.181 1.00 48.22 96 GLU A CA 1
ATOM 720 C C . GLU A 1 96 ? -1.210 -18.659 -23.534 1.00 48.22 96 GLU A C 1
ATOM 722 O O . GLU A 1 96 ? -0.135 -18.872 -22.974 1.00 48.22 96 GLU A O 1
ATOM 727 N N . ASP A 1 97 ? -1.359 -17.637 -24.380 1.00 45.47 97 ASP A N 1
ATOM 728 C CA . ASP A 1 97 ? -0.288 -16.703 -24.746 1.00 45.47 97 ASP A CA 1
ATOM 729 C C . ASP A 1 97 ? 0.294 -15.912 -23.559 1.00 45.47 97 ASP A C 1
ATOM 731 O O . ASP A 1 97 ? 1.480 -15.576 -23.564 1.00 45.47 97 ASP A O 1
ATOM 735 N N . VAL A 1 98 ? -0.498 -15.635 -22.517 1.00 53.56 98 VAL A N 1
ATOM 736 C CA . VAL A 1 98 ? -0.021 -14.949 -21.301 1.00 53.56 98 VAL A CA 1
ATOM 737 C C . VAL A 1 98 ? 0.875 -15.879 -20.482 1.00 53.56 98 VAL A C 1
ATOM 739 O O . VAL A 1 98 ? 1.909 -15.441 -19.979 1.00 53.56 98 VAL A O 1
ATOM 742 N N . MET A 1 99 ? 0.536 -17.170 -20.417 1.00 43.06 99 MET A N 1
ATOM 743 C CA . MET A 1 99 ? 1.324 -18.182 -19.703 1.00 43.06 99 MET A CA 1
ATOM 744 C C . MET A 1 99 ? 2.677 -18.425 -20.386 1.00 43.06 99 MET A C 1
ATOM 746 O O . MET A 1 99 ? 3.710 -18.456 -19.727 1.00 43.06 99 MET A O 1
ATOM 750 N N . VAL A 1 100 ? 2.714 -18.461 -21.721 1.00 50.16 100 VAL A N 1
ATOM 751 C CA . VAL A 1 100 ? 3.975 -18.592 -22.478 1.00 50.16 100 VAL A CA 1
ATOM 752 C C . VAL A 1 100 ? 4.874 -17.355 -22.323 1.00 50.16 100 VAL A C 1
ATOM 754 O O . VAL A 1 100 ? 6.106 -17.454 -22.354 1.00 50.16 100 VAL A O 1
ATOM 757 N N . GLN A 1 101 ? 4.292 -16.162 -22.160 1.00 48.22 101 GLN A N 1
ATOM 758 C CA . GLN A 1 101 ? 5.067 -14.955 -21.858 1.00 48.22 101 GLN A CA 1
ATOM 759 C C . GLN A 1 101 ? 5.580 -14.925 -20.412 1.00 48.22 101 GLN A C 1
ATOM 761 O O . GLN A 1 101 ? 6.677 -14.405 -20.185 1.00 48.22 101 GLN A O 1
ATOM 766 N N . LEU A 1 102 ? 4.841 -15.521 -19.472 1.00 49.31 102 LEU A N 1
ATOM 767 C CA . LEU A 1 102 ? 5.259 -15.709 -18.082 1.00 49.31 102 LEU A CA 1
ATOM 768 C C . LEU A 1 102 ? 6.515 -16.591 -17.997 1.00 49.31 102 LEU A C 1
ATOM 770 O O . LEU A 1 102 ? 7.508 -16.186 -17.390 1.00 49.31 102 LEU A O 1
ATOM 774 N N . ASP A 1 103 ? 6.528 -17.718 -18.711 1.00 46.59 103 ASP A N 1
ATOM 775 C CA . ASP A 1 103 ? 7.669 -18.645 -18.748 1.00 46.59 103 ASP A CA 1
ATOM 776 C C . ASP A 1 103 ? 8.931 -17.995 -19.340 1.00 46.59 103 ASP A C 1
ATOM 778 O O . ASP A 1 103 ? 10.035 -18.120 -18.805 1.00 46.59 103 ASP A O 1
ATOM 782 N N . LYS A 1 104 ? 8.785 -17.197 -20.404 1.00 47.41 104 LYS A N 1
ATOM 783 C CA . LYS A 1 104 ? 9.915 -16.459 -21.003 1.00 47.41 104 LYS A CA 1
ATOM 784 C C . LYS A 1 104 ? 10.453 -15.349 -20.097 1.00 47.41 104 LYS A C 1
ATOM 786 O O . LYS A 1 104 ? 11.638 -15.011 -20.184 1.00 47.41 104 LYS A O 1
ATOM 791 N N . ALA A 1 105 ? 9.608 -14.742 -19.263 1.00 48.62 105 ALA A N 1
ATOM 792 C CA . ALA A 1 105 ? 10.047 -13.780 -18.253 1.00 48.62 105 ALA A CA 1
ATOM 793 C C . ALA A 1 105 ? 10.830 -14.486 -17.130 1.00 48.62 105 ALA A C 1
ATOM 795 O O . ALA A 1 105 ? 11.892 -13.999 -16.728 1.00 48.62 105 ALA A O 1
ATOM 796 N N . LEU A 1 106 ? 10.376 -15.674 -16.720 1.00 45.59 106 LEU A N 1
ATOM 797 C CA . LEU A 1 106 ? 11.031 -16.534 -15.733 1.00 45.59 106 LEU A CA 1
ATOM 798 C C . LEU A 1 106 ? 12.425 -17.008 -16.198 1.00 45.59 106 LEU A C 1
ATOM 800 O O . LEU A 1 106 ? 13.400 -16.939 -15.444 1.00 45.59 106 LEU A O 1
ATOM 804 N N . GLU A 1 107 ? 12.575 -17.388 -17.470 1.00 47.50 107 GLU A N 1
ATOM 805 C CA . GLU A 1 107 ? 13.870 -17.767 -18.066 1.00 47.50 107 GLU A CA 1
ATOM 806 C C . GLU A 1 107 ? 14.887 -16.610 -18.121 1.00 47.50 107 GLU A C 1
ATOM 808 O O . GLU A 1 107 ? 16.099 -16.812 -17.993 1.00 47.50 107 GLU A O 1
ATOM 813 N N . ARG A 1 108 ? 14.421 -15.367 -18.307 1.00 48.78 108 ARG A N 1
ATOM 814 C CA . ARG A 1 108 ? 15.298 -14.181 -18.300 1.00 48.78 108 ARG A CA 1
ATOM 815 C C . ARG A 1 108 ? 15.731 -13.801 -16.889 1.00 48.78 108 ARG A C 1
ATOM 817 O O . ARG A 1 108 ? 16.862 -13.354 -16.709 1.00 48.78 108 ARG A O 1
ATOM 824 N N . PHE A 1 109 ? 14.853 -13.999 -15.909 1.00 45.03 109 PHE A N 1
ATOM 825 C CA . PHE A 1 109 ? 15.127 -13.729 -14.502 1.00 45.03 109 PHE A CA 1
ATOM 826 C C . PHE A 1 109 ? 16.180 -14.696 -13.938 1.00 45.03 109 PHE A C 1
ATOM 828 O O . PHE A 1 109 ? 17.202 -14.268 -13.394 1.00 45.03 109 PHE A O 1
ATOM 835 N N . THR A 1 110 ? 16.007 -15.998 -14.180 1.00 42.06 110 THR A N 1
ATOM 836 C CA . THR A 1 110 ? 16.907 -17.063 -13.696 1.00 42.06 110 THR A CA 1
ATOM 837 C C . THR A 1 110 ? 18.337 -16.969 -14.238 1.00 42.06 110 THR A C 1
ATOM 839 O O . THR A 1 110 ? 19.273 -17.355 -13.543 1.00 42.06 110 THR A O 1
ATOM 842 N N . ARG A 1 111 ? 18.560 -16.385 -15.426 1.00 43.62 111 ARG A N 1
ATOM 843 C CA . ARG A 1 111 ? 19.915 -16.161 -15.978 1.00 43.62 111 ARG A CA 1
ATOM 844 C C . ARG A 1 111 ? 20.728 -15.072 -15.269 1.00 43.62 111 ARG A C 1
ATOM 846 O O . ARG A 1 111 ? 21.947 -15.046 -15.428 1.00 43.62 111 ARG A O 1
ATOM 853 N N . THR A 1 112 ? 20.097 -14.181 -14.502 1.00 42.66 112 THR A N 1
ATOM 854 C CA . THR A 1 112 ? 20.782 -13.035 -13.862 1.00 42.66 112 THR A CA 1
ATOM 855 C C . THR A 1 112 ? 21.267 -13.293 -12.433 1.00 42.66 112 THR A C 1
ATOM 857 O O . THR A 1 112 ? 21.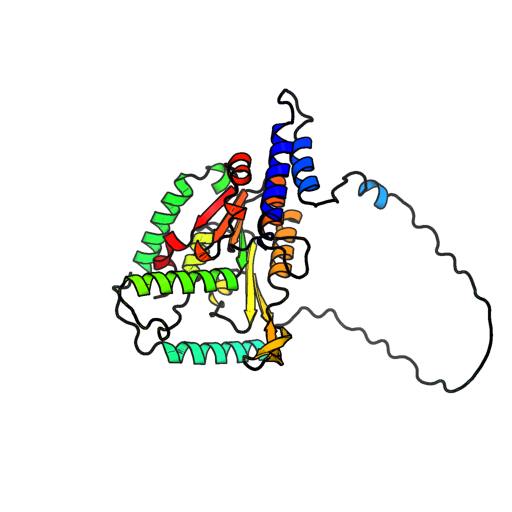952 -12.451 -11.862 1.00 42.66 112 THR A O 1
ATOM 860 N N . THR A 1 113 ? 20.996 -14.469 -11.862 1.00 43.22 113 THR A N 1
ATOM 861 C CA . THR A 1 113 ? 21.359 -14.827 -10.475 1.00 43.22 113 THR A CA 1
ATOM 862 C C . THR A 1 113 ? 22.827 -15.230 -10.288 1.00 43.22 113 THR A C 1
ATOM 864 O O . THR A 1 113 ? 23.287 -15.418 -9.160 1.00 43.22 113 THR A O 1
ATOM 867 N N . SER A 1 114 ? 23.602 -15.352 -11.369 1.00 40.81 114 SER A N 1
ATOM 868 C CA . SER A 1 114 ? 25.000 -15.775 -11.284 1.00 40.81 114 SER A CA 1
ATOM 869 C C . SER A 1 114 ? 25.899 -14.624 -10.814 1.00 40.81 114 SER A C 1
ATOM 871 O O . SER A 1 114 ? 26.354 -13.819 -11.627 1.00 40.81 114 SER A O 1
ATOM 873 N N . LYS A 1 115 ? 26.201 -14.646 -9.505 1.00 47.56 115 LYS A N 1
ATOM 874 C CA . LYS A 1 115 ? 27.053 -13.757 -8.675 1.00 47.56 115 LYS A CA 1
ATOM 875 C C . LYS A 1 115 ? 26.271 -12.817 -7.746 1.00 47.56 115 LYS A C 1
ATOM 877 O O . LYS A 1 115 ? 26.472 -11.606 -7.751 1.00 47.56 115 LYS A O 1
ATOM 882 N N . ARG A 1 116 ? 25.420 -13.398 -6.894 1.00 49.41 116 ARG A N 1
ATOM 883 C CA . ARG A 1 116 ? 24.920 -12.741 -5.676 1.00 49.41 116 ARG A CA 1
ATOM 884 C C . ARG A 1 116 ? 26.059 -12.663 -4.641 1.00 49.41 116 ARG A C 1
ATOM 886 O O . ARG A 1 116 ? 26.671 -13.695 -4.371 1.00 49.41 116 ARG A O 1
ATOM 893 N N . PRO A 1 117 ? 26.379 -11.492 -4.073 1.00 50.34 117 PRO A N 1
ATOM 894 C CA . PRO A 1 117 ? 27.298 -11.407 -2.943 1.00 50.34 117 PRO A CA 1
ATOM 895 C C . PRO A 1 117 ? 26.644 -11.957 -1.664 1.00 50.34 117 PRO A C 1
ATOM 897 O O . PRO A 1 117 ? 25.462 -11.722 -1.409 1.00 50.34 117 PRO A O 1
ATOM 900 N N . GLU A 1 118 ? 27.411 -12.695 -0.858 1.00 50.03 118 GLU A N 1
ATOM 901 C CA . GLU A 1 118 ? 26.957 -13.287 0.408 1.00 50.03 118 GLU A CA 1
ATOM 902 C C . GLU A 1 118 ? 26.810 -12.209 1.497 1.00 50.03 118 GLU A C 1
ATOM 904 O O . GLU A 1 118 ? 27.752 -11.874 2.214 1.00 50.03 118 GLU A O 1
ATOM 909 N N . ARG A 1 119 ? 25.606 -11.647 1.636 1.00 59.09 119 ARG A N 1
ATOM 910 C CA . ARG A 1 119 ? 25.174 -11.011 2.890 1.00 59.09 119 ARG A CA 1
ATOM 911 C C . ARG A 1 119 ? 24.766 -12.117 3.872 1.00 59.09 119 ARG A C 1
ATOM 913 O O . ARG A 1 119 ? 24.185 -13.098 3.410 1.00 59.09 119 ARG A O 1
ATOM 920 N N . PRO A 1 120 ? 24.987 -11.983 5.196 1.00 55.38 120 PRO A N 1
ATOM 921 C CA . PRO A 1 120 ? 24.380 -12.880 6.174 1.00 55.38 120 PRO A CA 1
ATOM 922 C C . PRO A 1 120 ? 22.860 -12.830 6.011 1.00 55.38 120 PRO A C 1
ATOM 924 O O . PRO A 1 120 ? 22.215 -11.851 6.388 1.00 55.38 120 PRO A O 1
ATOM 927 N N . GLN A 1 121 ? 22.293 -13.848 5.374 1.00 62.88 121 GLN A N 1
ATOM 928 C CA . GLN A 1 121 ? 20.857 -13.912 5.175 1.00 62.88 121 GLN A CA 1
ATOM 929 C C . GLN A 1 121 ? 20.220 -14.425 6.453 1.00 62.88 121 GLN A C 1
ATOM 931 O O . GLN A 1 121 ? 20.626 -15.450 7.005 1.00 62.88 121 GLN A O 1
ATOM 936 N N . MET A 1 122 ? 19.225 -13.688 6.942 1.00 67.88 122 MET A N 1
ATOM 937 C CA . MET A 1 122 ? 18.381 -14.194 8.012 1.00 67.88 122 MET A CA 1
ATOM 938 C C . MET A 1 122 ? 17.678 -15.452 7.515 1.00 67.88 122 MET A C 1
ATOM 940 O O . MET A 1 122 ? 17.200 -15.502 6.383 1.00 67.88 122 MET A O 1
ATOM 944 N N . THR A 1 123 ? 17.579 -16.463 8.376 1.00 81.56 123 THR A N 1
ATOM 945 C CA . THR A 1 123 ? 16.718 -17.606 8.076 1.00 81.56 123 THR A CA 1
ATOM 946 C C . THR A 1 123 ? 15.284 -17.115 7.886 1.00 81.56 123 THR A C 1
ATOM 948 O O . THR A 1 123 ? 14.865 -16.137 8.514 1.00 81.56 123 THR A O 1
ATOM 951 N N . THR A 1 124 ? 14.498 -17.811 7.064 1.00 82.00 124 THR A N 1
ATOM 952 C CA . THR A 1 124 ? 13.087 -17.473 6.824 1.00 82.00 124 THR A CA 1
ATOM 953 C C . THR A 1 124 ? 12.323 -17.288 8.139 1.00 82.00 124 THR A C 1
ATOM 955 O O . THR A 1 124 ? 11.604 -16.307 8.305 1.00 82.00 124 THR A O 1
ATOM 958 N N . SER A 1 125 ? 12.558 -18.170 9.119 1.00 84.75 125 SER A N 1
ATOM 959 C CA . SER A 1 125 ? 11.954 -18.081 10.453 1.00 84.75 125 SER A CA 1
ATOM 960 C C . SER A 1 125 ? 12.387 -16.834 11.229 1.00 84.75 125 SER A C 1
ATOM 962 O O . SER A 1 125 ? 11.540 -16.191 11.843 1.00 84.75 125 SER A O 1
ATOM 964 N N . ALA A 1 126 ? 13.675 -16.479 11.215 1.00 85.75 126 ALA A N 1
ATOM 965 C CA . ALA A 1 126 ? 14.161 -15.289 11.911 1.00 85.75 126 ALA A CA 1
ATOM 966 C C . ALA A 1 126 ? 13.620 -14.005 11.265 1.00 85.75 126 ALA A C 1
ATOM 968 O O . ALA A 1 126 ? 13.276 -13.055 11.965 1.00 85.75 126 ALA A O 1
ATOM 969 N N . ARG A 1 127 ? 13.507 -13.990 9.932 1.00 88.94 127 ARG A N 1
ATOM 970 C CA . ARG A 1 127 ? 12.953 -12.870 9.168 1.00 88.94 127 ARG A CA 1
ATOM 971 C C . ARG A 1 127 ? 11.482 -12.631 9.512 1.00 88.94 127 ARG A C 1
ATOM 973 O O . ARG A 1 127 ? 11.111 -11.502 9.809 1.00 88.94 127 ARG A O 1
ATOM 980 N N . PHE A 1 128 ? 10.666 -13.686 9.560 1.00 89.31 128 PHE A N 1
ATOM 981 C CA . PHE A 1 128 ? 9.264 -13.567 9.977 1.00 89.31 128 PHE A CA 1
ATOM 982 C C . PHE A 1 128 ? 9.110 -13.180 11.454 1.00 89.31 128 PHE A C 1
ATOM 984 O O . PHE A 1 128 ? 8.237 -12.380 11.768 1.00 89.31 128 PHE A O 1
ATOM 991 N N . ALA A 1 129 ? 9.987 -13.647 12.348 1.00 90.25 129 ALA A N 1
ATOM 992 C CA . ALA A 1 129 ? 9.981 -13.199 13.743 1.00 90.25 129 ALA A CA 1
ATOM 993 C C . ALA A 1 129 ? 10.328 -11.701 13.881 1.00 90.25 129 ALA A C 1
ATOM 995 O O . ALA A 1 129 ? 9.695 -10.989 14.661 1.00 90.25 129 ALA A O 1
ATOM 996 N N . SER A 1 130 ? 11.303 -11.208 13.104 1.00 91.88 130 SER A N 1
ATOM 997 C CA . SER A 1 130 ? 11.617 -9.770 13.016 1.00 91.88 130 SER A CA 1
ATOM 998 C C . SER A 1 130 ? 10.422 -8.980 12.487 1.00 91.88 130 SER A C 1
ATOM 1000 O O . SER A 1 130 ? 10.044 -7.959 13.065 1.00 91.88 130 SER A O 1
ATOM 1002 N N . LEU A 1 131 ? 9.783 -9.492 11.430 1.00 91.62 131 LEU A N 1
ATOM 1003 C CA . LEU A 1 131 ? 8.594 -8.891 10.841 1.00 91.62 131 LEU A CA 1
ATOM 1004 C C . LEU A 1 131 ? 7.477 -8.746 11.879 1.00 91.62 131 LEU A C 1
ATOM 1006 O O . LEU A 1 131 ? 6.964 -7.648 12.073 1.00 91.62 131 LEU A O 1
ATOM 1010 N N . ASP A 1 132 ? 7.159 -9.818 12.603 1.00 91.62 132 ASP A N 1
ATOM 1011 C CA . ASP A 1 132 ? 6.138 -9.814 13.654 1.00 91.62 132 ASP A CA 1
ATOM 1012 C C . ASP A 1 132 ? 6.436 -8.811 14.768 1.00 91.62 132 ASP A C 1
ATOM 1014 O O . ASP A 1 132 ? 5.543 -8.088 15.212 1.00 91.62 132 ASP A O 1
ATOM 1018 N N . ALA A 1 133 ? 7.698 -8.716 15.195 1.00 92.19 133 ALA A N 1
ATOM 1019 C CA . ALA A 1 133 ? 8.109 -7.746 16.202 1.00 92.19 133 ALA A CA 1
ATOM 1020 C C . ALA A 1 133 ? 7.894 -6.300 15.720 1.00 92.19 133 ALA A C 1
ATOM 1022 O O . ALA A 1 133 ? 7.366 -5.472 16.466 1.00 92.19 133 ALA A O 1
ATOM 1023 N N . LYS A 1 134 ? 8.247 -5.993 14.464 1.00 93.00 134 LYS A N 1
ATOM 1024 C CA . LYS A 1 134 ? 8.020 -4.668 13.862 1.00 93.00 134 LYS A CA 1
ATOM 1025 C C . LYS A 1 134 ? 6.530 -4.357 13.706 1.00 93.00 134 LYS A C 1
ATOM 1027 O O . LYS A 1 134 ? 6.104 -3.244 14.011 1.00 93.00 134 LYS A O 1
ATOM 1032 N N . LEU A 1 135 ? 5.728 -5.338 13.291 1.00 91.50 135 LEU A N 1
ATOM 1033 C CA . LEU A 1 135 ? 4.275 -5.189 13.174 1.00 91.50 135 LEU A CA 1
ATOM 1034 C C . LEU A 1 135 ? 3.616 -4.928 14.534 1.00 91.50 135 LEU A C 1
ATOM 1036 O O . LEU A 1 135 ? 2.773 -4.039 14.633 1.00 91.50 135 LEU A O 1
ATOM 1040 N N . ALA A 1 136 ? 4.058 -5.606 15.596 1.00 90.00 136 ALA A N 1
ATOM 1041 C CA . ALA A 1 136 ? 3.570 -5.361 16.953 1.00 90.00 136 ALA A CA 1
ATOM 1042 C C . ALA A 1 136 ? 3.865 -3.928 17.438 1.00 90.00 136 ALA A C 1
ATOM 1044 O O . ALA A 1 136 ? 3.034 -3.308 18.103 1.00 90.00 136 ALA A O 1
ATOM 1045 N N . VAL A 1 137 ? 5.031 -3.371 17.088 1.00 90.62 137 VAL A N 1
ATOM 1046 C CA . VAL A 1 137 ? 5.362 -1.967 17.387 1.00 90.62 137 VAL A CA 1
ATOM 1047 C C . VAL A 1 137 ? 4.464 -1.014 16.601 1.00 90.62 137 VAL A C 1
ATOM 1049 O O . VAL A 1 137 ? 3.945 -0.055 17.175 1.00 90.62 137 VAL A O 1
ATOM 1052 N N . LEU A 1 138 ? 4.250 -1.288 15.314 1.00 86.81 138 LEU A N 1
ATOM 1053 C CA . LEU A 1 138 ? 3.417 -0.464 14.442 1.00 86.81 138 LEU A CA 1
ATOM 1054 C C . LEU A 1 138 ? 1.958 -0.417 14.925 1.00 86.81 138 LEU A C 1
ATOM 1056 O O . LEU A 1 138 ? 1.360 0.660 15.013 1.00 86.81 138 LEU A O 1
ATOM 1060 N N . ASP A 1 139 ? 1.402 -1.566 15.307 1.00 85.75 139 ASP A N 1
ATOM 1061 C CA . ASP A 1 139 ? 0.023 -1.667 15.780 1.00 85.75 139 ASP A CA 1
ATOM 1062 C C . ASP A 1 139 ? -0.165 -1.186 17.230 1.00 85.75 139 ASP A C 1
ATOM 1064 O O . ASP A 1 139 ? -1.292 -0.909 17.627 1.00 85.75 139 ASP A O 1
ATOM 1068 N N . LYS A 1 140 ? 0.902 -0.925 18.001 1.00 84.19 140 LYS A N 1
ATOM 1069 C CA . LYS A 1 140 ? 0.798 -0.324 19.351 1.00 84.19 140 LYS A CA 1
ATOM 1070 C C . LYS A 1 140 ? 0.062 1.023 19.364 1.00 84.19 140 LYS A C 1
ATOM 1072 O O . LYS A 1 140 ? -0.494 1.428 20.382 1.00 84.19 140 LYS A O 1
ATOM 1077 N N . THR A 1 141 ? 0.088 1.736 18.243 1.00 75.25 141 THR A N 1
ATOM 1078 C CA . THR A 1 141 ? -0.593 3.028 18.070 1.00 75.25 141 THR A CA 1
ATOM 1079 C C . THR A 1 141 ? -2.041 2.887 17.588 1.00 75.25 141 THR A C 1
ATOM 1081 O O . THR A 1 141 ? -2.765 3.880 17.499 1.00 75.25 141 THR A O 1
ATOM 1084 N N . ARG A 1 142 ? -2.481 1.659 17.284 1.00 76.94 142 ARG A N 1
ATOM 1085 C CA . ARG A 1 142 ? -3.807 1.341 16.759 1.00 76.94 142 ARG A CA 1
ATOM 1086 C C . ARG A 1 142 ? -4.830 1.267 17.892 1.00 76.94 142 ARG A C 1
ATOM 1088 O O . ARG A 1 142 ? -4.530 0.893 19.023 1.00 76.94 142 ARG A O 1
ATOM 1095 N N . ARG A 1 143 ? -6.080 1.614 17.589 1.00 75.75 143 ARG A N 1
ATOM 1096 C CA . ARG A 1 143 ? -7.185 1.403 18.528 1.00 75.75 143 ARG A CA 1
ATOM 1097 C C . ARG A 1 143 ? -7.572 -0.071 18.528 1.00 75.75 143 ARG A C 1
ATOM 1099 O O . ARG A 1 143 ? -7.682 -0.677 17.468 1.00 75.75 143 ARG A O 1
ATOM 1106 N N . ALA A 1 144 ? -7.922 -0.597 19.696 1.00 73.81 144 ALA A N 1
ATOM 1107 C CA . ALA A 1 144 ? -8.444 -1.958 19.821 1.00 73.81 144 ALA A CA 1
ATOM 1108 C C . ALA A 1 144 ? -9.699 -2.202 18.953 1.00 73.81 144 ALA A C 1
ATOM 1110 O O . ALA A 1 144 ? -9.872 -3.284 18.408 1.00 73.81 144 ALA A O 1
ATOM 1111 N N . ALA A 1 145 ? -10.556 -1.192 18.753 1.00 72.62 145 ALA A N 1
ATOM 1112 C CA . ALA A 1 145 ? -11.723 -1.312 17.869 1.00 72.62 145 ALA A CA 1
ATOM 1113 C C . ALA A 1 145 ? -11.323 -1.550 16.401 1.00 72.62 145 ALA A C 1
ATOM 1115 O O . ALA A 1 145 ? -11.897 -2.400 15.726 1.00 72.62 145 ALA A O 1
ATOM 1116 N N . SER A 1 146 ? -10.281 -0.859 15.938 1.00 77.12 146 SER A N 1
ATOM 1117 C CA . SER A 1 146 ? -9.721 -0.995 14.593 1.00 77.12 146 SER A CA 1
ATOM 1118 C C . SER A 1 146 ? -9.113 -2.373 14.338 1.00 77.12 146 SER A C 1
ATOM 1120 O O . SER A 1 146 ? -8.874 -2.741 13.192 1.00 77.12 146 SER A O 1
ATOM 1122 N N . GLU A 1 147 ? -8.773 -3.118 15.391 1.00 75.44 147 GLU A N 1
ATOM 1123 C CA . GLU A 1 147 ? -8.204 -4.456 15.271 1.00 75.44 147 GLU A CA 1
ATOM 1124 C C . GLU A 1 147 ? -9.232 -5.521 14.893 1.00 75.44 147 GLU A C 1
ATOM 1126 O O . GLU A 1 147 ? -8.828 -6.549 14.348 1.00 75.44 147 GLU A O 1
ATOM 1131 N N . ALA A 1 148 ? -10.514 -5.280 15.172 1.00 81.56 148 ALA A N 1
ATOM 1132 C CA . ALA A 1 148 ? -11.613 -6.190 14.860 1.00 81.56 148 ALA A CA 1
ATOM 1133 C C . ALA A 1 148 ? -12.237 -5.935 13.475 1.00 81.56 148 ALA A C 1
ATOM 1135 O O . ALA A 1 148 ? -13.058 -6.727 13.018 1.00 81.56 148 ALA A O 1
ATOM 1136 N N . LEU A 1 149 ? -11.867 -4.834 12.811 1.00 86.38 149 LEU A N 1
ATOM 1137 C CA . LEU A 1 149 ? -12.413 -4.453 11.510 1.00 86.38 149 LEU A CA 1
ATOM 1138 C C . LEU A 1 149 ? -11.855 -5.325 10.380 1.00 86.38 149 LEU A C 1
ATOM 1140 O O . LEU A 1 149 ? -10.662 -5.634 10.331 1.00 86.38 149 LEU A O 1
ATOM 1144 N N . ALA A 1 150 ? -12.725 -5.661 9.428 1.00 92.19 150 ALA A N 1
ATOM 1145 C CA . ALA A 1 150 ? -12.340 -6.362 8.211 1.00 92.19 150 ALA A CA 1
ATOM 1146 C C . ALA A 1 150 ? -11.431 -5.484 7.336 1.00 92.19 150 ALA A C 1
ATOM 1148 O O . ALA A 1 150 ? -11.667 -4.284 7.184 1.00 92.19 150 ALA A O 1
ATOM 1149 N N . ARG A 1 151 ? -10.393 -6.086 6.743 1.00 94.69 151 ARG A N 1
ATOM 1150 C CA . ARG A 1 151 ? -9.439 -5.388 5.865 1.00 94.69 151 ARG A CA 1
ATOM 1151 C C . ARG A 1 151 ? -9.776 -5.620 4.396 1.00 94.69 151 ARG A C 1
ATOM 1153 O O . ARG A 1 151 ? -10.086 -6.744 4.003 1.00 94.69 151 ARG A O 1
ATOM 1160 N N . HIS A 1 152 ? -9.680 -4.562 3.603 1.00 97.44 152 HIS A N 1
ATOM 1161 C CA . HIS A 1 152 ? -9.847 -4.566 2.153 1.00 97.44 152 HIS A CA 1
ATOM 1162 C C . HIS A 1 152 ? -8.538 -4.090 1.533 1.00 97.44 152 HIS A C 1
ATOM 1164 O O . HIS A 1 152 ? -8.171 -2.930 1.695 1.00 97.44 152 HIS A O 1
ATOM 1170 N N . ILE A 1 153 ? -7.804 -5.000 0.899 1.00 98.00 153 ILE A N 1
ATOM 1171 C CA . ILE A 1 153 ? -6.419 -4.801 0.479 1.00 98.00 153 ILE A CA 1
ATOM 1172 C C . ILE A 1 153 ? -6.363 -4.651 -1.037 1.00 98.00 153 ILE A C 1
ATOM 1174 O O . ILE A 1 153 ? -6.767 -5.552 -1.770 1.00 98.00 153 ILE A O 1
ATOM 1178 N N . PHE A 1 154 ? -5.808 -3.531 -1.491 1.00 98.25 154 PHE A N 1
ATOM 1179 C CA . PHE A 1 154 ? -5.629 -3.200 -2.900 1.00 98.25 154 PHE A CA 1
ATOM 1180 C C . PHE A 1 154 ? -4.157 -2.925 -3.169 1.00 98.25 154 PHE A C 1
ATOM 1182 O O . PHE A 1 154 ? -3.581 -2.005 -2.588 1.00 98.25 154 PHE A O 1
ATOM 1189 N N . VAL A 1 155 ? -3.547 -3.726 -4.037 1.00 97.75 155 VAL A N 1
ATOM 1190 C CA . VAL A 1 155 ? -2.116 -3.663 -4.335 1.00 97.75 155 VAL A CA 1
ATOM 1191 C C . VAL A 1 155 ? -1.894 -3.229 -5.769 1.00 97.75 155 VAL A C 1
ATOM 1193 O O . VAL A 1 155 ? -2.274 -3.932 -6.706 1.00 97.75 155 VAL A O 1
ATOM 1196 N N . ASP A 1 156 ? -1.208 -2.101 -5.927 1.00 95.38 156 ASP A N 1
ATOM 1197 C CA . ASP A 1 156 ? -0.596 -1.723 -7.191 1.00 95.38 156 ASP A CA 1
ATOM 1198 C C . ASP A 1 156 ? 0.790 -2.360 -7.273 1.00 95.38 156 ASP A C 1
ATOM 1200 O O . ASP A 1 156 ? 1.782 -1.886 -6.708 1.00 95.38 156 ASP A O 1
ATOM 1204 N N . SER A 1 157 ? 0.848 -3.485 -7.976 1.00 92.44 157 SER A N 1
ATOM 1205 C CA . SER A 1 157 ? 2.065 -4.283 -8.080 1.00 92.44 157 SER A CA 1
ATOM 1206 C C . SER A 1 157 ? 3.234 -3.513 -8.696 1.00 92.44 157 SER A C 1
ATOM 1208 O O . SER A 1 157 ? 4.385 -3.758 -8.329 1.00 92.44 157 SER A O 1
ATOM 1210 N N . SER A 1 1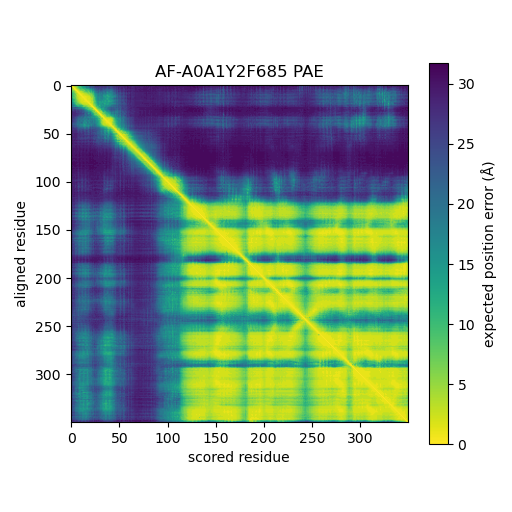58 ? 2.963 -2.575 -9.609 1.00 88.81 158 SER A N 1
ATOM 1211 C CA . SER A 1 158 ? 4.003 -1.832 -10.312 1.00 88.81 158 SER A CA 1
ATOM 1212 C C . SER A 1 158 ? 4.649 -0.806 -9.385 1.00 88.81 158 SER A C 1
ATOM 1214 O O . SER A 1 158 ? 5.878 -0.770 -9.276 1.00 88.81 158 SER A O 1
ATOM 1216 N N . ASN A 1 159 ? 3.832 -0.052 -8.645 1.00 91.38 159 ASN A N 1
ATOM 1217 C CA . ASN A 1 159 ? 4.294 0.956 -7.700 1.00 91.38 159 ASN A CA 1
ATOM 1218 C C . ASN A 1 159 ? 5.046 0.319 -6.527 1.00 91.38 159 ASN A C 1
ATOM 1220 O O . ASN A 1 159 ? 6.140 0.770 -6.173 1.00 91.38 159 ASN A O 1
ATOM 1224 N N . ILE A 1 160 ? 4.523 -0.781 -5.976 1.00 94.75 160 ILE A N 1
ATOM 1225 C CA . ILE A 1 160 ? 5.184 -1.502 -4.883 1.00 94.75 160 ILE A CA 1
ATOM 1226 C C . ILE A 1 160 ? 6.506 -2.117 -5.337 1.00 94.75 160 ILE A C 1
ATOM 1228 O O . ILE A 1 160 ? 7.531 -1.915 -4.683 1.00 94.75 160 ILE A O 1
ATOM 1232 N N . TYR A 1 161 ? 6.529 -2.817 -6.474 1.00 92.19 161 TYR A N 1
ATOM 1233 C CA . TYR A 1 161 ? 7.758 -3.449 -6.947 1.00 92.19 161 TYR A CA 1
ATOM 1234 C C . TYR A 1 161 ? 8.823 -2.420 -7.348 1.00 92.19 161 TYR A C 1
ATOM 1236 O O . TYR A 1 161 ? 9.991 -2.576 -6.993 1.00 92.19 161 TYR A O 1
ATOM 1244 N N . CYS A 1 162 ? 8.452 -1.349 -8.059 1.00 89.69 162 CYS A N 1
ATOM 1245 C CA . CYS A 1 162 ? 9.408 -0.303 -8.435 1.00 89.69 162 CYS A CA 1
ATOM 1246 C C . CYS A 1 162 ? 9.986 0.401 -7.202 1.00 89.69 162 CYS A C 1
ATOM 1248 O O . CYS A 1 162 ? 11.198 0.624 -7.143 1.00 89.69 162 CYS A O 1
ATOM 1250 N N . GLY A 1 163 ? 9.145 0.696 -6.204 1.00 92.19 163 GLY A N 1
ATOM 1251 C CA . GLY A 1 163 ? 9.584 1.253 -4.926 1.00 92.19 163 GLY A CA 1
ATOM 1252 C C . GLY A 1 163 ? 10.567 0.333 -4.199 1.00 92.19 163 GLY A C 1
ATOM 1253 O O . GLY A 1 163 ? 11.627 0.789 -3.770 1.00 92.19 163 GLY A O 1
ATOM 1254 N N . PHE A 1 164 ? 10.274 -0.970 -4.154 1.00 93.50 164 PHE A N 1
ATOM 1255 C CA . PHE A 1 164 ? 11.147 -1.972 -3.542 1.00 93.50 164 PHE A CA 1
ATOM 1256 C C . PHE A 1 164 ? 12.513 -2.050 -4.226 1.00 93.50 164 PHE A C 1
ATOM 1258 O O . PHE A 1 164 ? 13.542 -1.989 -3.554 1.00 93.50 164 PHE A O 1
ATOM 1265 N N . GLN A 1 165 ? 12.545 -2.125 -5.561 1.00 89.12 165 GLN A N 1
ATOM 1266 C CA . GLN A 1 165 ? 13.805 -2.164 -6.309 1.00 89.12 165 GLN A CA 1
ATOM 1267 C C . GLN A 1 165 ? 14.651 -0.912 -6.058 1.00 89.12 165 GLN A C 1
ATOM 1269 O O . GLN A 1 165 ? 15.864 -1.023 -5.883 1.00 89.12 165 GLN A O 1
ATOM 1274 N N . ALA A 1 166 ? 14.027 0.269 -6.008 1.00 89.31 166 ALA A N 1
ATOM 1275 C CA . ALA A 1 166 ? 14.725 1.515 -5.710 1.00 89.31 166 ALA A CA 1
ATOM 1276 C C . ALA A 1 166 ? 15.298 1.525 -4.280 1.00 89.31 166 ALA A C 1
ATOM 1278 O O . ALA A 1 166 ? 16.450 1.914 -4.082 1.00 89.31 166 ALA A O 1
ATOM 1279 N N . ALA A 1 167 ? 14.525 1.058 -3.296 1.00 90.94 167 ALA A N 1
ATOM 1280 C CA . ALA A 1 167 ? 14.944 0.998 -1.899 1.00 90.94 167 ALA A CA 1
ATOM 1281 C C . ALA A 1 167 ? 16.087 -0.012 -1.676 1.00 90.94 167 ALA A C 1
ATOM 1283 O O . ALA A 1 167 ? 17.109 0.338 -1.082 1.00 90.94 167 ALA A O 1
ATOM 1284 N N . ILE A 1 168 ? 15.974 -1.229 -2.224 1.00 87.75 168 ILE A N 1
ATOM 1285 C CA . ILE A 1 168 ? 17.040 -2.246 -2.178 1.00 87.75 168 ILE A CA 1
ATOM 1286 C C . ILE A 1 168 ? 18.299 -1.752 -2.887 1.00 87.75 168 ILE A C 1
ATOM 1288 O O . ILE A 1 168 ? 19.406 -1.906 -2.372 1.00 87.75 168 ILE A O 1
ATOM 1292 N N . GLN A 1 169 ? 18.147 -1.118 -4.051 1.00 84.06 169 GLN A N 1
ATOM 1293 C CA . GLN A 1 169 ? 19.279 -0.549 -4.771 1.00 84.06 169 GLN A CA 1
ATOM 1294 C C . GLN A 1 169 ? 20.013 0.495 -3.924 1.00 84.06 169 GLN A C 1
ATOM 1296 O O . GLN A 1 169 ? 21.243 0.484 -3.884 1.00 84.06 169 GLN A O 1
ATOM 1301 N N . HIS A 1 170 ? 19.283 1.385 -3.251 1.00 84.88 170 HIS A N 1
ATOM 1302 C CA . HIS A 1 170 ? 19.884 2.395 -2.386 1.00 84.88 170 HIS A CA 1
ATOM 1303 C C . HIS A 1 170 ? 20.613 1.763 -1.192 1.00 84.88 170 HIS A C 1
ATOM 1305 O O . HIS A 1 170 ? 21.760 2.121 -0.926 1.00 84.88 170 HIS A O 1
ATOM 1311 N N . LEU A 1 171 ? 19.998 0.778 -0.528 1.00 84.06 171 LEU A N 1
ATOM 1312 C CA . LEU A 1 171 ? 20.619 0.035 0.573 1.00 84.06 171 LEU A CA 1
ATOM 1313 C C . LEU A 1 171 ? 21.946 -0.602 0.139 1.00 84.06 171 LEU A C 1
ATOM 1315 O O . LEU A 1 171 ? 22.980 -0.425 0.776 1.00 84.06 171 LEU A O 1
ATOM 1319 N N . TYR A 1 172 ? 21.952 -1.292 -0.998 1.00 80.31 172 TYR A N 1
ATOM 1320 C CA . TYR A 1 172 ? 23.164 -1.925 -1.502 1.00 80.31 172 TYR A CA 1
ATOM 1321 C C . TYR A 1 172 ? 24.225 -0.915 -1.957 1.00 80.31 172 TYR A C 1
ATOM 1323 O O . TYR A 1 172 ? 25.416 -1.134 -1.751 1.00 80.31 172 TYR A O 1
ATOM 1331 N N . GLN A 1 173 ? 23.845 0.234 -2.512 1.00 79.19 173 GLN A N 1
ATOM 1332 C CA . GLN A 1 173 ? 24.823 1.290 -2.794 1.00 79.19 173 GLN A CA 1
ATOM 1333 C C . GLN A 1 173 ? 25.514 1.790 -1.516 1.00 79.19 173 GLN A C 1
ATOM 1335 O O . GLN A 1 173 ? 26.727 2.012 -1.534 1.00 79.19 173 GLN A O 1
ATOM 1340 N N . GLN A 1 174 ? 24.773 1.926 -0.410 1.00 78.81 174 GLN A N 1
ATOM 1341 C CA . GLN A 1 174 ? 25.329 2.318 0.891 1.00 78.81 174 GLN A CA 1
ATOM 1342 C C . GLN A 1 174 ? 26.304 1.276 1.445 1.00 78.81 174 GLN A C 1
ATOM 1344 O O . GLN A 1 174 ? 27.354 1.644 1.969 1.00 78.81 174 GLN A O 1
ATOM 1349 N N . ASP A 1 175 ? 26.023 -0.010 1.237 1.00 75.56 175 ASP A N 1
ATOM 1350 C CA . ASP A 1 175 ? 26.896 -1.114 1.653 1.00 75.56 175 ASP A CA 1
ATOM 1351 C C . ASP A 1 175 ? 28.134 -1.304 0.750 1.00 75.56 175 ASP A C 1
ATOM 1353 O O . ASP A 1 175 ? 28.850 -2.300 0.848 1.00 75.56 175 ASP A O 1
ATOM 1357 N N . GLY A 1 176 ? 28.420 -0.337 -0.130 1.00 66.94 176 GLY A N 1
ATOM 1358 C CA . GLY A 1 176 ? 29.640 -0.288 -0.938 1.00 66.94 176 GLY A CA 1
ATOM 1359 C C . GLY A 1 176 ? 29.540 -0.986 -2.296 1.00 66.94 176 GLY A C 1
ATOM 1360 O O . GLY A 1 176 ? 30.549 -1.092 -3.001 1.00 66.94 176 GLY A O 1
ATOM 1361 N N . TYR A 1 177 ? 28.345 -1.417 -2.712 1.00 65.62 177 TYR A N 1
ATOM 1362 C CA . TYR A 1 177 ? 28.136 -2.077 -4.001 1.00 65.62 177 TYR A CA 1
ATOM 1363 C C . TYR A 1 177 ? 28.019 -1.042 -5.137 1.00 65.62 177 TYR A C 1
ATOM 1365 O O . TYR A 1 177 ? 26.934 -0.592 -5.507 1.00 65.62 177 TYR A O 1
ATOM 1373 N N . LYS A 1 178 ? 29.172 -0.649 -5.704 1.00 55.59 178 LYS A N 1
ATOM 1374 C CA . LYS A 1 178 ? 29.290 0.424 -6.718 1.00 55.59 178 LYS A CA 1
ATOM 1375 C C . LYS A 1 178 ? 28.696 0.085 -8.098 1.00 55.59 178 LYS A C 1
ATOM 1377 O O . LYS A 1 178 ? 28.255 0.996 -8.792 1.00 55.59 178 LYS A O 1
ATOM 1382 N N . ASP A 1 179 ? 28.618 -1.197 -8.467 1.00 53.50 179 ASP A N 1
ATOM 1383 C CA . ASP A 1 179 ? 28.145 -1.668 -9.786 1.00 53.50 179 ASP A CA 1
ATOM 1384 C C . ASP A 1 179 ? 26.737 -2.291 -9.748 1.00 53.50 179 ASP A C 1
ATOM 1386 O O . ASP A 1 179 ? 26.430 -3.273 -10.426 1.00 53.50 179 ASP A O 1
ATOM 1390 N N . TYR A 1 180 ? 25.819 -1.695 -8.981 1.00 50.88 180 TYR A N 1
ATOM 1391 C CA . TYR A 1 180 ? 24.457 -2.229 -8.859 1.00 50.88 180 TYR A CA 1
ATOM 1392 C C . TYR A 1 180 ? 23.626 -2.175 -10.156 1.00 50.88 180 TYR A C 1
ATOM 1394 O O . TYR A 1 180 ? 22.569 -2.792 -10.246 1.00 50.88 180 TYR A O 1
ATOM 1402 N N . ARG A 1 181 ? 24.106 -1.492 -11.207 1.00 46.84 181 ARG A N 1
ATOM 1403 C CA . ARG A 1 181 ? 23.488 -1.551 -12.549 1.00 46.84 181 ARG A CA 1
ATOM 1404 C C . ARG A 1 181 ? 23.441 -2.981 -13.118 1.00 46.84 181 ARG A C 1
ATOM 1406 O O . ARG A 1 181 ? 22.714 -3.207 -14.080 1.00 46.84 181 ARG A O 1
ATOM 1413 N N . CYS A 1 182 ? 24.188 -3.913 -12.516 1.00 38.88 182 CYS A N 1
ATOM 1414 C CA . CYS A 1 182 ? 24.362 -5.296 -12.952 1.00 38.88 182 CYS A CA 1
ATOM 1415 C C . CYS A 1 182 ? 23.931 -6.351 -11.909 1.00 38.88 182 CYS A C 1
ATOM 1417 O O . CYS A 1 182 ? 24.196 -7.532 -12.121 1.00 38.88 182 CYS A O 1
ATOM 1419 N N . SER A 1 183 ? 23.313 -5.963 -10.786 1.00 48.66 183 SER A N 1
ATOM 1420 C CA . SER A 1 183 ? 22.867 -6.926 -9.765 1.00 48.66 183 SER A CA 1
ATOM 1421 C C . SER A 1 183 ? 21.544 -7.594 -10.164 1.00 48.66 183 SER A C 1
ATOM 1423 O O . SER A 1 183 ? 20.702 -6.920 -10.770 1.00 48.66 183 SER A O 1
ATOM 1425 N N . PRO A 1 184 ? 21.311 -8.883 -9.838 1.00 53.78 184 PRO A N 1
ATOM 1426 C CA . PRO A 1 184 ? 20.003 -9.499 -10.024 1.00 53.78 184 PRO A CA 1
ATOM 1427 C C . PRO A 1 184 ? 18.921 -8.662 -9.338 1.00 53.78 184 PRO A C 1
ATOM 1429 O O . PRO A 1 184 ? 19.072 -8.242 -8.189 1.00 53.78 184 PRO A O 1
ATOM 1432 N N . ARG A 1 185 ? 17.817 -8.417 -10.051 1.00 70.81 185 ARG A N 1
ATOM 1433 C CA . ARG A 1 185 ? 16.609 -7.854 -9.442 1.00 70.81 185 ARG A CA 1
ATOM 1434 C C . ARG A 1 185 ? 16.151 -8.842 -8.381 1.00 70.81 185 ARG A C 1
ATOM 1436 O O . ARG A 1 185 ? 15.736 -9.944 -8.723 1.00 70.81 185 ARG A O 1
ATOM 1443 N N . VAL A 1 186 ? 16.286 -8.483 -7.111 1.00 81.06 186 VAL A N 1
ATOM 1444 C CA . VAL A 1 186 ? 15.856 -9.362 -6.023 1.00 81.06 186 VAL A CA 1
ATOM 1445 C C . VAL A 1 186 ? 14.330 -9.419 -6.059 1.00 81.06 186 VAL A C 1
ATOM 1447 O O . VAL A 1 186 ? 13.719 -8.368 -6.267 1.00 81.06 186 VAL A O 1
ATOM 1450 N N . PRO A 1 187 ? 13.691 -10.592 -5.947 1.00 86.94 187 PRO A N 1
ATOM 1451 C CA . PRO A 1 187 ? 12.242 -10.636 -5.899 1.00 86.94 187 PRO A CA 1
ATOM 1452 C C . PRO A 1 187 ? 11.746 -10.129 -4.540 1.00 86.94 187 PRO A C 1
ATOM 1454 O O . PRO A 1 187 ? 12.413 -10.283 -3.512 1.00 86.94 187 PRO A O 1
ATOM 1457 N N . LEU A 1 188 ? 10.587 -9.479 -4.556 1.00 91.44 188 LEU A N 1
ATOM 1458 C CA . LEU A 1 188 ? 9.877 -9.078 -3.351 1.00 91.44 188 LEU A CA 1
ATOM 1459 C C . LEU A 1 188 ? 9.110 -10.289 -2.823 1.00 91.44 188 LEU A C 1
ATOM 1461 O O . LEU A 1 188 ? 8.345 -10.909 -3.563 1.00 91.44 188 LEU A O 1
ATOM 1465 N N . ASP A 1 189 ? 9.285 -10.600 -1.542 1.00 93.12 189 ASP A N 1
ATOM 1466 C CA . ASP A 1 189 ? 8.585 -11.706 -0.899 1.00 93.12 189 ASP A CA 1
ATOM 1467 C C . ASP A 1 189 ? 7.106 -11.360 -0.679 1.00 93.12 189 ASP A C 1
ATOM 1469 O O . ASP A 1 189 ? 6.753 -10.493 0.131 1.00 93.12 189 ASP A O 1
ATOM 1473 N N . MET A 1 190 ? 6.232 -12.068 -1.398 1.00 93.69 190 MET A N 1
ATOM 1474 C CA . MET A 1 190 ? 4.793 -11.832 -1.333 1.00 93.69 190 MET A CA 1
ATOM 1475 C C . MET A 1 190 ? 4.156 -12.255 -0.012 1.00 93.69 190 MET A C 1
ATOM 1477 O O . MET A 1 190 ? 3.189 -11.626 0.402 1.00 93.69 190 MET A O 1
ATOM 1481 N N . ALA A 1 191 ? 4.683 -13.269 0.679 1.00 93.12 191 ALA A N 1
ATOM 1482 C CA . ALA A 1 191 ? 4.166 -13.661 1.990 1.00 93.12 191 ALA A CA 1
ATOM 1483 C C . ALA A 1 191 ? 4.545 -12.639 3.068 1.00 93.12 191 ALA A C 1
ATOM 1485 O O . ALA A 1 191 ? 3.751 -12.359 3.966 1.00 93.12 191 ALA A O 1
ATOM 1486 N N . ALA A 1 192 ? 5.741 -12.052 2.977 1.00 94.50 192 ALA A N 1
ATOM 1487 C CA . ALA A 1 192 ? 6.129 -10.947 3.846 1.00 94.50 192 ALA A CA 1
ATOM 1488 C C . ALA A 1 192 ? 5.255 -9.711 3.591 1.00 94.50 192 ALA A C 1
ATOM 1490 O O . ALA A 1 192 ? 4.748 -9.123 4.547 1.00 94.50 192 ALA A O 1
ATOM 1491 N N . LEU A 1 193 ? 5.027 -9.349 2.321 1.00 95.81 193 LEU A N 1
ATOM 1492 C CA . LEU A 1 193 ? 4.139 -8.239 1.977 1.00 95.81 193 LEU A CA 1
ATOM 1493 C C . LEU A 1 193 ? 2.708 -8.497 2.452 1.00 95.81 193 LEU A C 1
ATOM 1495 O O . LEU A 1 193 ? 2.133 -7.625 3.093 1.00 95.81 193 LEU A O 1
ATOM 1499 N N . ASP A 1 194 ? 2.150 -9.679 2.200 1.00 95.31 194 ASP A N 1
ATOM 1500 C CA . ASP A 1 194 ? 0.801 -10.033 2.643 1.00 95.31 194 ASP A CA 1
ATOM 1501 C C . ASP A 1 194 ? 0.655 -9.893 4.158 1.00 95.31 194 ASP A C 1
ATOM 1503 O O . ASP A 1 194 ? -0.240 -9.195 4.622 1.00 95.31 194 ASP A O 1
ATOM 1507 N N . ARG A 1 195 ? 1.614 -10.424 4.924 1.00 94.00 195 ARG A N 1
ATOM 1508 C CA . ARG A 1 195 ? 1.627 -10.330 6.389 1.00 94.00 195 ARG A CA 1
ATOM 1509 C C . ARG A 1 195 ? 1.709 -8.892 6.896 1.00 94.00 195 ARG A C 1
ATOM 1511 O O . ARG A 1 195 ? 1.149 -8.569 7.946 1.00 94.00 195 ARG A O 1
ATOM 1518 N N . ILE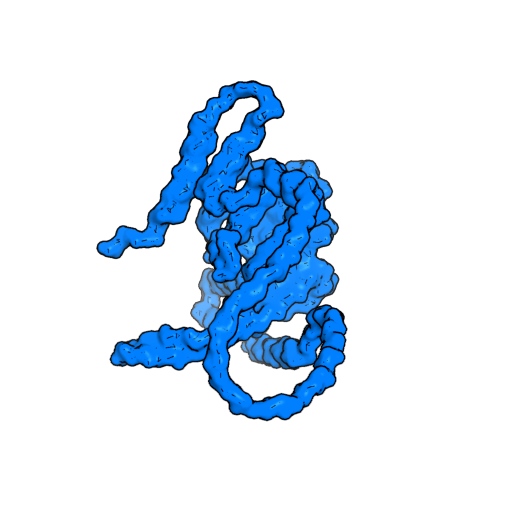 A 1 196 ? 2.388 -8.010 6.159 1.00 94.94 196 ILE A N 1
ATOM 1519 C CA . ILE A 1 196 ? 2.320 -6.568 6.402 1.00 94.94 196 ILE A CA 1
ATOM 1520 C C . ILE A 1 196 ? 0.886 -6.111 6.111 1.00 94.94 196 ILE A C 1
ATOM 1522 O O . ILE A 1 196 ? 0.211 -5.608 7.003 1.00 94.94 196 ILE A O 1
ATOM 1526 N N . LEU A 1 197 ? 0.375 -6.293 4.902 1.00 95.38 197 LEU A N 1
ATOM 1527 C CA . LEU A 1 197 ? -0.902 -5.712 4.491 1.00 95.38 197 LEU A CA 1
ATOM 1528 C C . LEU A 1 197 ? -2.107 -6.217 5.294 1.00 95.38 197 LEU A C 1
ATOM 1530 O O . LEU A 1 197 ? -2.985 -5.414 5.611 1.00 95.38 197 LEU A O 1
ATOM 1534 N N . ASP A 1 198 ? -2.153 -7.491 5.667 1.00 91.31 198 ASP A N 1
ATOM 1535 C CA . ASP A 1 198 ? -3.269 -8.114 6.379 1.00 91.31 198 ASP A CA 1
ATOM 1536 C C . ASP A 1 198 ? -3.079 -8.184 7.905 1.00 91.31 198 ASP A C 1
ATOM 1538 O O . ASP A 1 198 ? -4.057 -8.364 8.630 1.00 91.31 198 ASP A O 1
ATOM 1542 N N . ARG A 1 199 ? -1.854 -7.959 8.407 1.00 87.81 199 ARG A N 1
ATOM 1543 C CA . ARG A 1 199 ? -1.478 -8.064 9.832 1.00 87.81 199 ARG A CA 1
ATOM 1544 C C . ARG A 1 199 ? -1.781 -9.437 10.441 1.00 87.81 199 ARG A C 1
ATOM 1546 O O . ARG A 1 199 ? -2.120 -9.527 11.619 1.00 87.81 199 ARG A O 1
ATOM 1553 N N . SER A 1 200 ? -1.667 -10.505 9.649 1.00 77.62 200 SER A N 1
ATOM 1554 C CA . SER A 1 200 ? -2.070 -11.870 10.019 1.00 77.62 200 SER A CA 1
ATOM 1555 C C . SER A 1 200 ? -3.551 -11.979 10.413 1.00 77.62 200 SER A C 1
ATOM 1557 O O . SER A 1 200 ? -3.919 -12.790 11.266 1.00 77.62 200 SER A O 1
ATOM 1559 N N . LYS A 1 201 ? -4.410 -11.140 9.820 1.00 73.56 201 LYS A N 1
ATOM 1560 C CA . LYS A 1 201 ? -5.865 -11.148 10.026 1.00 73.56 201 LYS A CA 1
ATOM 1561 C C . LYS A 1 201 ? -6.577 -11.518 8.734 1.00 73.56 201 LYS A C 1
ATOM 1563 O O . LYS A 1 201 ? -6.103 -11.219 7.644 1.00 73.56 201 LYS A O 1
ATOM 1568 N N . ALA A 1 202 ? -7.753 -12.130 8.859 1.00 75.38 202 ALA A N 1
ATOM 1569 C CA . ALA A 1 202 ? -8.584 -12.466 7.709 1.00 75.38 202 ALA A CA 1
ATOM 1570 C C . ALA A 1 202 ? -9.030 -11.183 6.979 1.00 75.38 202 ALA A C 1
ATOM 1572 O O . ALA A 1 202 ? -9.900 -10.450 7.456 1.00 75.38 202 ALA A O 1
ATOM 1573 N N . ALA A 1 203 ? -8.413 -10.896 5.833 1.00 90.62 203 ALA A N 1
ATOM 1574 C CA . ALA A 1 203 ? -8.867 -9.844 4.933 1.00 90.62 203 ALA A CA 1
ATOM 1575 C C . ALA A 1 203 ? -10.119 -10.312 4.181 1.00 90.62 203 ALA A C 1
ATOM 1577 O O . ALA A 1 203 ? -10.232 -11.475 3.799 1.00 90.62 203 ALA A O 1
ATOM 1578 N N . ARG A 1 204 ? -11.067 -9.398 3.975 1.00 94.12 204 ARG A N 1
ATOM 1579 C CA . ARG A 1 204 ? -12.319 -9.674 3.260 1.00 94.12 204 ARG A CA 1
ATOM 1580 C C . ARG A 1 204 ? -12.129 -9.609 1.751 1.00 94.12 204 ARG A C 1
ATOM 1582 O O . ARG A 1 204 ? -12.751 -10.373 1.024 1.00 94.12 204 ARG A O 1
ATOM 1589 N N . VAL A 1 205 ? -11.282 -8.684 1.311 1.00 95.88 205 VAL A N 1
ATOM 1590 C CA . VAL A 1 205 ? -10.941 -8.457 -0.092 1.00 95.88 205 VAL A CA 1
ATOM 1591 C C . VAL A 1 205 ? -9.427 -8.345 -0.184 1.00 95.88 205 VAL A C 1
ATOM 1593 O O . VAL A 1 205 ? -8.818 -7.595 0.582 1.00 95.88 205 VAL A O 1
ATOM 1596 N N . LYS A 1 206 ? -8.831 -9.091 -1.112 1.00 97.19 206 LYS A N 1
ATOM 1597 C CA . LYS A 1 206 ? -7.419 -9.009 -1.484 1.00 97.19 206 LYS A CA 1
ATOM 1598 C C . LYS A 1 206 ? -7.357 -8.911 -3.004 1.00 97.19 206 LYS A C 1
ATOM 1600 O O . LYS A 1 206 ? -7.751 -9.839 -3.701 1.00 97.19 206 LYS A O 1
ATOM 1605 N N . THR A 1 207 ? -6.889 -7.786 -3.526 1.00 97.62 207 THR A N 1
ATOM 1606 C CA . THR A 1 207 ? -6.779 -7.548 -4.968 1.00 97.62 207 THR A CA 1
ATOM 1607 C C . THR A 1 207 ? -5.377 -7.064 -5.290 1.00 97.62 207 THR A C 1
ATOM 1609 O O . THR A 1 207 ? -4.871 -6.142 -4.651 1.00 97.62 207 THR A O 1
ATOM 1612 N N . LEU A 1 208 ? -4.754 -7.670 -6.296 1.00 97.12 208 LEU A N 1
ATOM 1613 C CA . LEU A 1 208 ? -3.466 -7.249 -6.830 1.00 97.12 208 LEU A CA 1
ATOM 1614 C C . LEU A 1 208 ? -3.618 -6.979 -8.320 1.00 97.12 208 LEU A C 1
ATOM 1616 O O . LEU A 1 208 ? -3.988 -7.867 -9.086 1.00 97.12 208 LEU A O 1
ATOM 1620 N N . VAL A 1 209 ? -3.313 -5.754 -8.734 1.00 95.62 209 VAL A N 1
ATOM 1621 C CA . VAL A 1 209 ? -3.372 -5.357 -10.141 1.00 95.62 209 VAL A CA 1
ATOM 1622 C C . VAL A 1 209 ? -1.979 -4.995 -10.626 1.00 95.62 209 VAL A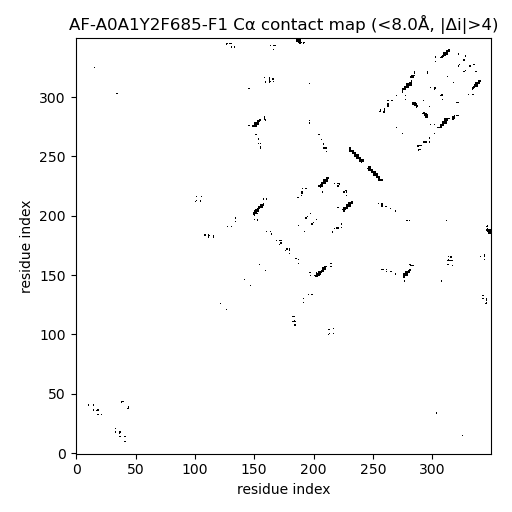 C 1
ATOM 1624 O O . VAL A 1 209 ? -1.172 -4.394 -9.913 1.00 95.62 209 VAL A O 1
ATOM 1627 N N . GLY A 1 210 ? -1.669 -5.403 -11.848 1.00 91.62 210 GLY A N 1
ATOM 1628 C CA . GLY A 1 210 ? -0.393 -5.135 -12.484 1.00 91.62 210 GLY A CA 1
ATOM 1629 C C . GLY A 1 210 ? -0.477 -5.094 -13.988 1.00 91.62 210 GLY A C 1
ATOM 1630 O O . GLY A 1 210 ? -1.548 -5.233 -14.578 1.00 91.62 210 GLY A O 1
ATOM 1631 N N . SER A 1 211 ? 0.685 -4.944 -14.616 1.00 88.44 211 SER A N 1
ATOM 1632 C CA . SER A 1 211 ? 0.800 -4.955 -16.066 1.00 88.44 211 SER A CA 1
ATOM 1633 C C . SER A 1 211 ? 1.874 -5.913 -16.571 1.00 88.44 211 SER A C 1
ATOM 1635 O O . SER A 1 211 ? 2.865 -6.193 -15.896 1.00 88.44 211 SER A O 1
ATOM 1637 N N . SER A 1 212 ? 1.669 -6.416 -17.787 1.00 84.12 212 SER A N 1
ATOM 1638 C CA . SER A 1 212 ? 2.629 -7.226 -18.534 1.00 84.12 212 SER A CA 1
ATOM 1639 C C . SER A 1 212 ? 3.525 -6.333 -19.414 1.00 84.12 212 SER A C 1
ATOM 1641 O O . SER A 1 212 ? 3.010 -5.406 -20.050 1.00 84.12 212 SER A O 1
ATOM 1643 N N . PRO A 1 213 ? 4.848 -6.579 -19.504 1.00 80.19 213 PRO A N 1
ATOM 1644 C CA . PRO A 1 213 ? 5.566 -7.722 -18.942 1.00 80.19 213 PRO A CA 1
ATOM 1645 C C . PRO A 1 213 ? 5.698 -7.627 -17.425 1.00 80.19 213 PRO A C 1
ATOM 1647 O O . PRO A 1 213 ? 5.973 -6.555 -16.885 1.00 80.19 213 PRO A O 1
ATOM 1650 N N . LEU A 1 214 ? 5.524 -8.770 -16.760 1.00 79.12 214 LEU A N 1
ATOM 1651 C CA . LEU A 1 214 ? 5.628 -8.841 -15.314 1.00 79.12 214 LEU A CA 1
ATOM 1652 C C . LEU A 1 214 ? 7.024 -8.450 -14.839 1.00 79.12 214 LEU A C 1
ATOM 1654 O O . LEU A 1 214 ? 8.041 -8.867 -15.399 1.00 79.12 214 LEU A O 1
ATOM 1658 N N . LEU A 1 215 ? 7.050 -7.657 -13.773 1.00 76.12 215 LEU A N 1
ATOM 1659 C CA . LEU A 1 215 ? 8.284 -7.279 -13.098 1.00 76.12 215 LEU A CA 1
ATOM 1660 C C . LEU A 1 215 ? 8.791 -8.395 -12.170 1.00 76.12 215 LEU A C 1
ATOM 1662 O O . LEU A 1 215 ? 10.001 -8.533 -12.003 1.00 76.12 215 LEU A O 1
ATOM 1666 N N . GLN A 1 216 ? 7.876 -9.210 -11.636 1.00 84.88 216 GLN A N 1
ATOM 1667 C CA . GLN A 1 216 ? 8.139 -10.455 -10.917 1.00 84.88 216 GLN A CA 1
ATOM 1668 C C . GLN A 1 216 ? 6.955 -11.420 -11.039 1.00 84.88 216 GLN A C 1
ATOM 1670 O O . GLN A 1 216 ? 5.879 -11.021 -11.485 1.00 84.88 216 GLN A O 1
ATOM 1675 N N . ASP A 1 217 ? 7.153 -12.670 -10.627 1.00 84.12 217 ASP A N 1
ATOM 1676 C CA . ASP A 1 217 ? 6.067 -13.640 -10.523 1.00 84.12 217 ASP A CA 1
ATOM 1677 C C . ASP A 1 217 ? 5.140 -13.309 -9.339 1.00 84.12 217 ASP A C 1
ATOM 1679 O O . ASP A 1 217 ? 5.597 -12.973 -8.246 1.00 84.12 217 ASP A O 1
ATOM 1683 N N . TRP A 1 218 ? 3.832 -13.413 -9.569 1.00 86.94 218 TRP A N 1
ATOM 1684 C CA . TRP A 1 218 ? 2.782 -13.179 -8.577 1.00 86.94 218 TRP A CA 1
ATOM 1685 C C . TRP A 1 218 ? 1.942 -14.434 -8.304 1.00 86.94 218 TRP A C 1
ATOM 1687 O O . TRP A 1 218 ? 0.903 -14.330 -7.657 1.00 86.94 218 TRP A O 1
ATOM 1697 N N . GLN A 1 219 ? 2.369 -15.628 -8.736 1.00 88.50 219 GLN A N 1
ATOM 1698 C CA . GLN A 1 219 ? 1.689 -16.890 -8.403 1.00 88.50 219 GLN A CA 1
ATOM 1699 C C . GLN A 1 219 ? 1.472 -17.058 -6.893 1.00 88.50 219 GLN A C 1
ATOM 1701 O O . GLN A 1 219 ? 0.400 -17.477 -6.459 1.00 88.50 219 GLN A O 1
ATOM 1706 N N . GLN A 1 220 ? 2.454 -16.656 -6.081 1.00 90.94 220 GLN A N 1
ATOM 1707 C CA . GLN A 1 220 ? 2.331 -16.685 -4.624 1.00 90.94 220 GLN A CA 1
ATOM 1708 C C . GLN A 1 220 ? 1.181 -15.803 -4.110 1.00 90.94 220 GLN A C 1
ATOM 1710 O O . GLN A 1 220 ? 0.553 -16.158 -3.121 1.00 90.94 220 GLN A O 1
ATOM 1715 N N . ALA A 1 221 ? 0.859 -14.696 -4.787 1.00 93.31 221 ALA A N 1
ATOM 1716 C CA . ALA A 1 221 ? -0.283 -13.856 -4.427 1.00 93.31 221 ALA A CA 1
ATOM 1717 C C . ALA A 1 221 ? -1.609 -14.608 -4.616 1.00 93.31 221 ALA A C 1
ATOM 1719 O O . ALA A 1 221 ? -2.463 -14.573 -3.737 1.00 93.31 221 ALA A O 1
ATOM 1720 N N . ALA A 1 222 ? -1.758 -15.345 -5.720 1.00 91.62 222 ALA A N 1
ATOM 1721 C CA . ALA A 1 222 ? -2.948 -16.160 -5.962 1.00 91.62 222 ALA A CA 1
ATOM 1722 C C . ALA A 1 222 ? -3.106 -17.280 -4.915 1.00 91.62 222 ALA A C 1
ATOM 1724 O O . ALA A 1 222 ? -4.221 -17.570 -4.495 1.00 91.62 222 ALA A O 1
ATOM 1725 N N . LEU A 1 223 ? -1.997 -17.868 -4.445 1.00 93.94 223 LEU A N 1
ATOM 1726 C CA . LEU A 1 223 ? -2.004 -18.846 -3.344 1.00 93.94 223 LEU A CA 1
ATOM 1727 C C . LEU A 1 223 ? -2.380 -18.235 -1.984 1.00 93.94 223 LEU A C 1
ATOM 1729 O O . LEU A 1 223 ? -2.762 -18.968 -1.077 1.00 93.94 223 LEU A O 1
ATOM 1733 N N . LEU A 1 224 ? -2.248 -16.915 -1.837 1.00 93.75 224 LEU A N 1
ATOM 1734 C CA . LEU A 1 224 ? -2.620 -16.140 -0.648 1.00 93.75 224 LEU A CA 1
ATOM 1735 C C . LEU A 1 224 ? -4.002 -15.476 -0.805 1.00 93.75 224 LEU A C 1
ATOM 1737 O O . LEU A 1 224 ? -4.284 -14.468 -0.154 1.00 93.75 224 LEU A O 1
ATOM 1741 N N . ASP A 1 225 ? -4.843 -16.028 -1.685 1.00 94.50 225 ASP A N 1
ATOM 1742 C CA . ASP A 1 225 ? -6.214 -15.594 -1.975 1.00 94.50 225 ASP A CA 1
ATOM 1743 C C . ASP A 1 225 ? -6.343 -14.169 -2.547 1.00 94.50 225 ASP A C 1
ATOM 1745 O O . ASP A 1 225 ? -7.395 -13.536 -2.432 1.00 94.50 225 ASP A O 1
ATOM 1749 N N . TYR A 1 226 ? -5.300 -13.642 -3.200 1.00 96.44 226 TYR A N 1
ATOM 1750 C CA . TYR A 1 226 ? -5.441 -12.408 -3.975 1.00 96.44 226 TYR A CA 1
ATOM 1751 C C . TYR A 1 226 ? -6.152 -12.676 -5.301 1.00 96.44 226 TYR A C 1
ATOM 1753 O O . TYR A 1 226 ? -5.756 -13.541 -6.084 1.00 96.44 226 TYR A O 1
ATOM 1761 N N . GLU A 1 227 ? -7.128 -11.832 -5.623 1.00 96.50 227 GLU A N 1
ATOM 1762 C CA . GLU A 1 227 ? -7.589 -11.657 -6.993 1.00 96.50 227 GLU A CA 1
ATOM 1763 C C . GLU A 1 227 ? -6.495 -10.928 -7.787 1.00 96.50 227 GLU A C 1
ATOM 1765 O O . GLU A 1 227 ? -6.311 -9.714 -7.657 1.00 96.50 227 GLU A O 1
ATOM 1770 N N . VAL A 1 228 ? -5.738 -11.682 -8.587 1.00 95.31 228 VAL A N 1
ATOM 1771 C CA . VAL A 1 228 ? -4.630 -11.160 -9.395 1.00 95.31 228 VAL A CA 1
ATOM 1772 C C . VAL A 1 228 ? -5.119 -10.810 -10.799 1.00 95.31 228 VAL A C 1
ATOM 1774 O O . VAL A 1 228 ? -5.571 -11.677 -11.543 1.00 95.31 228 VAL A O 1
ATOM 1777 N N . SER A 1 229 ? -4.982 -9.543 -11.190 1.00 94.88 229 SER A N 1
ATOM 1778 C CA . SER A 1 229 ? -5.321 -9.048 -12.530 1.00 94.88 229 SER A CA 1
ATOM 1779 C C . SER A 1 229 ? -4.105 -8.417 -13.204 1.00 94.88 229 SER A C 1
ATOM 1781 O O . SER A 1 229 ? -3.619 -7.373 -12.775 1.00 94.88 229 SER A O 1
ATOM 1783 N N . ILE A 1 230 ? -3.614 -9.031 -14.284 1.00 92.50 230 ILE A N 1
ATOM 1784 C CA . ILE A 1 230 ? -2.453 -8.543 -15.043 1.00 92.50 230 ILE A CA 1
ATOM 1785 C C . ILE A 1 230 ? -2.907 -8.040 -16.414 1.00 92.50 230 ILE A C 1
ATOM 1787 O O . ILE A 1 230 ? -3.333 -8.821 -17.262 1.00 92.50 230 ILE A O 1
ATOM 1791 N N . LEU A 1 231 ? -2.793 -6.733 -16.644 1.00 91.06 231 LEU A N 1
ATOM 1792 C CA . LEU A 1 231 ? -3.222 -6.077 -17.879 1.00 91.06 231 LEU A CA 1
ATOM 1793 C C . LEU A 1 231 ? -2.083 -5.983 -18.901 1.00 91.06 231 LEU A C 1
ATOM 1795 O O . LEU A 1 231 ? -0.925 -5.750 -18.562 1.00 91.06 231 LEU A O 1
ATOM 1799 N N . ALA A 1 232 ? -2.390 -6.142 -20.186 1.00 88.25 232 ALA A N 1
ATOM 1800 C CA . ALA A 1 232 ? -1.390 -5.975 -21.237 1.00 88.25 232 ALA A CA 1
ATOM 1801 C C . ALA A 1 232 ? -1.071 -4.489 -21.458 1.00 88.25 232 ALA A C 1
ATOM 1803 O O . ALA A 1 232 ? -1.975 -3.665 -21.603 1.00 88.25 232 ALA A O 1
ATOM 1804 N N . ARG A 1 233 ? 0.218 -4.136 -21.543 1.00 86.50 233 ARG A N 1
ATOM 1805 C CA . ARG A 1 233 ? 0.616 -2.795 -21.989 1.00 86.50 233 ARG A CA 1
ATOM 1806 C C . ARG A 1 233 ? 0.251 -2.593 -23.455 1.00 86.50 233 ARG A C 1
ATOM 1808 O O . ARG A 1 233 ? 0.478 -3.463 -24.294 1.00 86.50 233 ARG A O 1
ATOM 1815 N N . VAL A 1 234 ? -0.249 -1.404 -23.764 1.00 86.19 234 VAL A N 1
ATOM 1816 C CA . VAL A 1 234 ? -0.741 -1.045 -25.094 1.00 86.19 234 VAL A CA 1
ATOM 1817 C C . VAL A 1 234 ? 0.351 -0.296 -25.863 1.00 86.19 234 VAL A C 1
ATOM 1819 O O . VAL A 1 234 ? 0.996 0.594 -25.299 1.00 86.19 234 VAL A O 1
ATOM 1822 N N . PRO A 1 235 ? 0.603 -0.624 -27.143 1.00 87.12 235 PRO A N 1
ATOM 1823 C CA . PRO A 1 235 ? 1.522 0.140 -27.978 1.00 87.12 235 PRO A CA 1
ATOM 1824 C C . PRO A 1 235 ? 0.978 1.548 -28.235 1.00 87.12 235 PRO A C 1
ATOM 1826 O O . PRO A 1 235 ? -0.105 1.726 -28.784 1.00 87.12 235 PRO A O 1
ATOM 1829 N N . VAL A 1 236 ? 1.763 2.556 -27.865 1.00 86.44 236 VAL A N 1
ATOM 1830 C CA . VAL A 1 236 ? 1.460 3.972 -28.075 1.00 86.44 236 VAL A CA 1
ATOM 1831 C C . VAL A 1 236 ? 2.552 4.592 -28.936 1.00 86.44 236 VAL A C 1
ATOM 1833 O O . VAL A 1 236 ? 3.742 4.466 -28.642 1.00 86.44 236 VAL A O 1
ATOM 1836 N N . ALA A 1 237 ? 2.157 5.281 -30.004 1.00 88.19 237 ALA A N 1
ATOM 1837 C CA . ALA A 1 237 ? 3.071 6.074 -30.813 1.00 88.19 237 ALA A CA 1
ATOM 1838 C C . ALA A 1 237 ? 3.451 7.354 -30.054 1.00 88.19 237 ALA A C 1
ATOM 1840 O O . ALA A 1 237 ? 2.596 8.180 -29.746 1.00 88.19 237 ALA A O 1
ATOM 1841 N N . VAL A 1 238 ? 4.737 7.511 -29.742 1.00 86.44 238 VAL A N 1
ATOM 1842 C CA . VAL A 1 238 ? 5.284 8.677 -29.042 1.00 86.44 238 VAL A CA 1
ATOM 1843 C C . VAL A 1 238 ? 6.306 9.355 -29.944 1.00 86.44 238 VAL A C 1
ATOM 1845 O O . VAL A 1 238 ? 7.235 8.714 -30.437 1.00 86.44 238 VAL A O 1
ATOM 1848 N N . GLU A 1 239 ? 6.162 10.658 -30.157 1.00 87.12 239 GLU A N 1
ATOM 1849 C CA . GLU A 1 239 ? 7.177 11.445 -30.853 1.00 87.12 239 GLU A CA 1
ATOM 1850 C C . GLU A 1 239 ? 8.347 11.734 -29.911 1.00 87.12 239 GLU A C 1
ATOM 1852 O O . GLU A 1 239 ? 8.173 12.316 -28.842 1.00 87.12 239 GLU A O 1
ATOM 1857 N N . LYS A 1 240 ? 9.553 11.320 -30.302 1.00 83.94 240 LYS A N 1
ATOM 1858 C CA . LYS A 1 240 ? 10.794 11.682 -29.616 1.00 83.94 240 LYS A CA 1
ATOM 1859 C C . LYS A 1 240 ? 11.596 12.643 -30.480 1.00 83.94 240 LYS A C 1
ATOM 1861 O O . LYS A 1 240 ? 11.860 12.357 -31.649 1.00 83.94 240 LYS A O 1
ATOM 1866 N N . GLU A 1 241 ? 11.997 13.764 -29.892 1.00 82.44 241 GLU A N 1
ATOM 1867 C CA . GLU A 1 241 ? 12.967 14.676 -30.494 1.00 82.44 241 GLU A CA 1
ATOM 1868 C C . GLU A 1 241 ? 14.370 14.081 -30.384 1.00 82.44 241 GLU A C 1
ATOM 1870 O O . GLU A 1 241 ? 14.799 13.631 -29.320 1.00 82.44 241 GLU A O 1
ATOM 1875 N N . GLN A 1 242 ? 15.068 14.029 -31.512 1.00 82.12 242 GLN A N 1
ATOM 1876 C CA . GLN A 1 242 ? 16.458 13.608 -31.577 1.00 82.12 242 GLN A CA 1
ATOM 1877 C C . GLN A 1 242 ? 17.401 14.800 -31.341 1.00 82.12 242 GLN A C 1
ATOM 1879 O O . GLN A 1 242 ? 16.998 15.951 -31.517 1.00 82.12 242 GLN A O 1
ATOM 1884 N N . PRO A 1 243 ? 18.677 14.545 -30.992 1.00 80.19 243 PRO A N 1
ATOM 1885 C CA . PRO A 1 243 ? 19.678 15.600 -30.805 1.00 80.19 243 PRO A CA 1
ATOM 1886 C C . PRO A 1 243 ? 19.897 16.483 -32.044 1.00 80.19 243 PRO A C 1
ATOM 1888 O O . PRO A 1 243 ? 20.389 17.599 -31.918 1.00 80.19 243 PRO A O 1
ATOM 1891 N N . ASP A 1 244 ? 19.535 15.993 -33.234 1.00 83.12 244 ASP A N 1
ATOM 1892 C CA . ASP A 1 244 ? 19.602 16.714 -34.510 1.00 83.12 244 ASP A CA 1
ATOM 1893 C C . ASP A 1 244 ? 18.366 17.598 -34.785 1.00 83.12 244 ASP A C 1
ATOM 1895 O O . ASP A 1 244 ? 18.247 18.174 -35.866 1.00 83.12 244 ASP A O 1
ATOM 1899 N N . GLY A 1 245 ? 17.433 17.691 -33.831 1.00 80.94 245 GLY A N 1
ATOM 1900 C CA . GLY A 1 245 ? 16.183 18.443 -33.948 1.00 80.94 245 GLY A CA 1
ATOM 1901 C C . GLY A 1 245 ? 15.088 17.737 -34.753 1.00 80.94 245 GLY A C 1
ATOM 1902 O O . GLY A 1 245 ? 13.990 18.279 -34.888 1.00 80.94 245 GLY A O 1
ATOM 1903 N N . LYS A 1 246 ? 15.328 16.528 -35.286 1.00 83.12 246 LYS A N 1
ATOM 1904 C CA . LYS A 1 246 ? 14.301 15.775 -36.019 1.00 83.12 246 LYS A CA 1
ATOM 1905 C C . LYS A 1 246 ? 13.399 15.008 -35.061 1.00 83.12 246 LYS A C 1
ATOM 1907 O O . LYS A 1 246 ? 13.859 14.309 -34.157 1.00 83.12 246 LYS A O 1
ATOM 1912 N N . LYS A 1 247 ? 12.093 15.063 -35.312 1.00 84.94 247 LYS A N 1
ATOM 1913 C CA . LYS A 1 247 ? 11.105 14.246 -34.602 1.00 84.94 247 LYS A CA 1
ATOM 1914 C C . LYS A 1 247 ? 11.042 12.859 -35.222 1.00 84.94 247 LYS A C 1
ATOM 1916 O O . LYS A 1 247 ? 10.917 12.716 -36.436 1.00 84.94 247 LYS A O 1
ATOM 1921 N N . ARG A 1 248 ? 11.128 11.830 -34.384 1.00 85.62 248 ARG A N 1
ATOM 1922 C CA . ARG A 1 248 ? 10.924 10.438 -34.780 1.00 85.62 248 ARG A CA 1
ATOM 1923 C C . ARG A 1 248 ? 9.809 9.838 -33.943 1.00 85.62 248 ARG A C 1
ATOM 1925 O O . ARG A 1 248 ? 9.884 9.830 -32.716 1.00 85.62 248 ARG A O 1
ATOM 1932 N N . THR A 1 249 ? 8.812 9.271 -34.608 1.00 85.75 249 THR A N 1
ATOM 1933 C CA . THR A 1 249 ? 7.778 8.475 -33.950 1.00 85.75 249 THR A CA 1
ATOM 1934 C C . THR A 1 249 ? 8.371 7.134 -3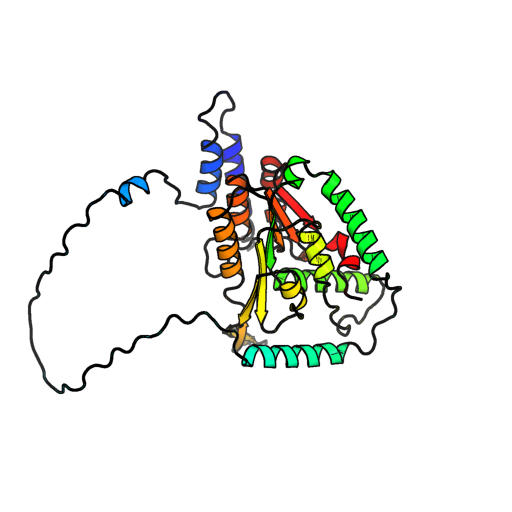3.527 1.00 85.75 249 THR A C 1
ATOM 1936 O O . THR A 1 249 ? 8.937 6.393 -34.333 1.00 85.75 249 THR A O 1
ATOM 1939 N N . VAL A 1 250 ? 8.276 6.826 -32.239 1.00 87.50 250 VAL A N 1
ATOM 1940 C CA . VAL A 1 250 ? 8.696 5.560 -31.642 1.00 87.50 250 VAL A CA 1
ATOM 1941 C C . VAL A 1 250 ? 7.480 4.945 -30.967 1.00 87.50 250 VAL A C 1
ATOM 1943 O O . VAL A 1 250 ? 6.774 5.620 -30.225 1.00 87.50 250 VAL A O 1
ATOM 1946 N N . THR A 1 251 ? 7.230 3.661 -31.209 1.00 86.06 251 THR A N 1
ATOM 1947 C CA . THR A 1 251 ? 6.187 2.939 -30.472 1.00 86.06 251 THR A CA 1
ATOM 1948 C C . THR A 1 251 ? 6.730 2.544 -29.102 1.00 86.06 251 THR A C 1
ATOM 1950 O O . THR A 1 251 ? 7.772 1.897 -29.009 1.00 86.06 251 THR A O 1
ATOM 1953 N N . VAL A 1 252 ? 6.037 2.950 -28.043 1.00 84.56 252 VAL A N 1
ATOM 1954 C CA . VAL A 1 252 ? 6.351 2.629 -26.648 1.00 84.56 252 VAL A CA 1
ATOM 1955 C C . VAL A 1 252 ? 5.167 1.874 -26.060 1.00 84.56 252 VAL A C 1
ATOM 1957 O O . VAL A 1 252 ? 4.026 2.289 -26.226 1.00 84.56 252 VAL A O 1
ATOM 1960 N N . LEU A 1 253 ? 5.423 0.766 -25.367 1.00 83.31 253 LEU A N 1
ATOM 1961 C CA . LEU A 1 253 ? 4.385 0.051 -24.627 1.00 83.31 253 LEU A CA 1
ATOM 1962 C C . LEU A 1 253 ? 4.045 0.836 -23.357 1.00 83.31 253 LEU A C 1
ATOM 1964 O O . LEU A 1 253 ? 4.876 0.948 -22.451 1.00 83.31 253 LEU A O 1
ATOM 1968 N N . LYS A 1 254 ? 2.836 1.391 -23.299 1.00 81.56 254 LYS A N 1
ATOM 1969 C CA . LYS A 1 254 ? 2.339 2.155 -22.157 1.00 81.56 254 LYS A CA 1
ATOM 1970 C C . LYS A 1 254 ? 1.394 1.296 -21.325 1.00 81.56 254 LYS A C 1
ATOM 1972 O O . LYS A 1 254 ? 0.596 0.532 -21.860 1.00 81.56 254 LYS A O 1
ATOM 1977 N N . GLU A 1 255 ? 1.492 1.434 -20.013 1.00 82.50 255 GLU A N 1
ATOM 1978 C CA . GLU A 1 255 ? 0.494 0.889 -19.101 1.00 82.5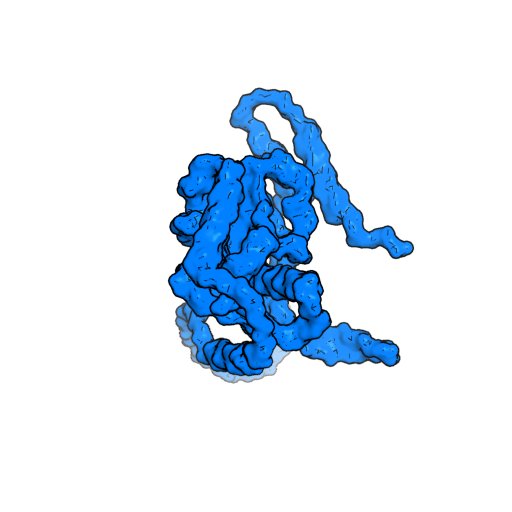0 255 GLU A CA 1
ATOM 1979 C C . GLU A 1 255 ? -0.829 1.648 -19.242 1.00 82.50 255 GLU A C 1
ATOM 1981 O O . GLU A 1 255 ? -0.824 2.872 -19.395 1.00 82.50 255 GLU A O 1
ATOM 1986 N N . GLN A 1 256 ? -1.940 0.914 -19.268 1.00 82.06 256 GLN A N 1
ATOM 1987 C CA . GLN A 1 256 ? -3.292 1.456 -19.390 1.00 82.06 256 GLN A CA 1
ATOM 1988 C C . GLN A 1 256 ? -4.260 0.583 -18.585 1.00 82.06 256 GLN A C 1
ATOM 1990 O O . GLN A 1 256 ? -4.157 -0.642 -18.642 1.00 82.06 256 GLN A O 1
ATOM 1995 N N . GLY A 1 257 ? -5.200 1.201 -17.865 1.00 85.50 257 GLY A N 1
ATOM 1996 C CA . GLY A 1 257 ? -6.301 0.504 -17.194 1.00 85.50 257 GLY A CA 1
ATOM 1997 C C . GLY A 1 257 ? -5.990 -0.058 -15.804 1.00 85.50 257 GLY A C 1
ATOM 1998 O O . GLY A 1 257 ? -6.904 -0.572 -15.164 1.00 85.50 257 GLY A O 1
ATOM 1999 N N . VAL A 1 258 ? -4.735 0.000 -15.337 1.00 90.50 258 VAL A N 1
ATOM 2000 C CA . VAL A 1 258 ? -4.332 -0.531 -14.017 1.00 90.50 258 VAL A CA 1
ATOM 2001 C C . VAL A 1 258 ? -4.967 0.293 -12.902 1.00 90.50 258 VAL A C 1
ATOM 2003 O O . VAL A 1 258 ? -5.694 -0.261 -12.074 1.00 90.50 258 VAL A O 1
ATOM 2006 N N . ASP A 1 259 ? -4.768 1.612 -12.941 1.00 91.19 259 ASP A N 1
ATOM 2007 C CA . ASP A 1 259 ? -5.344 2.538 -11.965 1.00 91.19 259 ASP A CA 1
ATOM 2008 C C . ASP A 1 259 ? -6.871 2.482 -11.989 1.00 91.19 259 ASP A C 1
ATOM 2010 O O . ASP A 1 259 ? -7.510 2.406 -10.945 1.00 91.19 259 ASP A O 1
ATOM 2014 N N . GLU A 1 260 ? -7.481 2.450 -13.178 1.00 92.12 260 GLU A N 1
ATOM 2015 C CA . GLU A 1 260 ? -8.936 2.391 -13.321 1.00 92.12 260 GLU A CA 1
ATOM 2016 C C . GLU A 1 260 ? -9.537 1.102 -12.760 1.00 92.12 260 GLU A C 1
ATOM 2018 O O . GLU A 1 260 ? -10.598 1.139 -12.134 1.00 92.12 260 GLU A O 1
ATOM 2023 N N . LEU A 1 261 ? -8.868 -0.035 -12.965 1.00 93.44 261 LEU A N 1
ATOM 2024 C CA . LEU A 1 261 ? -9.313 -1.306 -12.408 1.00 93.44 261 LEU A CA 1
ATOM 2025 C C . LEU A 1 261 ? -9.198 -1.303 -10.881 1.00 93.44 261 LEU A C 1
ATOM 2027 O O . LEU A 1 261 ? -10.127 -1.742 -10.203 1.00 93.44 261 LEU A O 1
ATOM 2031 N N . LEU A 1 262 ? -8.106 -0.768 -10.327 1.00 94.88 262 LEU A N 1
ATOM 2032 C CA . LEU A 1 262 ? -7.976 -0.609 -8.878 1.00 94.88 262 LEU A CA 1
ATOM 2033 C C . LEU A 1 262 ? -9.031 0.350 -8.321 1.00 94.88 262 LEU A C 1
ATOM 2035 O O . LEU A 1 262 ? -9.677 0.020 -7.329 1.00 94.88 262 LEU A O 1
ATOM 2039 N N . HIS A 1 263 ? -9.269 1.489 -8.974 1.00 94.00 263 HIS A N 1
ATOM 2040 C CA . HIS A 1 263 ? -10.326 2.427 -8.598 1.00 94.00 263 HIS A CA 1
ATOM 2041 C C . HIS A 1 263 ? -11.694 1.737 -8.552 1.00 94.00 263 HIS A C 1
ATOM 2043 O O . HIS A 1 263 ? -12.425 1.884 -7.572 1.00 94.00 263 HIS A O 1
ATOM 2049 N N . LEU A 1 264 ? -12.025 0.945 -9.578 1.00 94.69 264 LEU A N 1
ATOM 2050 C CA . LEU A 1 264 ? -13.270 0.181 -9.633 1.00 94.69 264 LEU A CA 1
ATOM 2051 C C . LEU A 1 264 ? -13.387 -0.793 -8.455 1.00 94.69 264 LEU A C 1
ATOM 2053 O O . LEU A 1 264 ? -14.413 -0.811 -7.781 1.00 94.69 264 LEU A O 1
ATOM 2057 N N . LYS A 1 265 ? -12.331 -1.560 -8.171 1.00 96.38 265 LYS A N 1
ATOM 2058 C CA . LYS A 1 265 ? -12.299 -2.545 -7.077 1.00 96.38 265 LYS A CA 1
ATOM 2059 C C . LYS A 1 265 ? -12.409 -1.897 -5.697 1.00 96.38 265 LYS A C 1
ATOM 2061 O O . LYS A 1 265 ? -13.100 -2.413 -4.814 1.00 96.38 265 LYS A O 1
ATOM 2066 N N . MET A 1 266 ? -11.782 -0.737 -5.518 1.00 96.38 266 MET A N 1
ATOM 2067 C CA . MET A 1 266 ? -11.940 0.064 -4.307 1.00 96.38 266 MET A CA 1
ATOM 2068 C C . MET A 1 266 ? -13.391 0.525 -4.151 1.00 96.38 266 MET A C 1
ATOM 2070 O O . MET A 1 266 ? -13.985 0.303 -3.099 1.00 96.38 266 MET A O 1
ATOM 2074 N N . HIS A 1 267 ? -13.995 1.097 -5.197 1.00 95.62 267 HIS A N 1
ATOM 2075 C CA . HIS A 1 267 ? -15.395 1.527 -5.161 1.00 95.62 267 HIS A CA 1
ATOM 2076 C C . HIS A 1 267 ? -16.376 0.372 -4.929 1.00 95.62 267 HIS A C 1
ATOM 2078 O O . HIS A 1 267 ? -17.315 0.531 -4.154 1.00 95.62 267 HIS A O 1
ATOM 2084 N N . GLU A 1 268 ? -16.143 -0.796 -5.529 1.00 96.25 268 GLU A N 1
ATOM 2085 C CA . GLU A 1 268 ? -16.940 -2.005 -5.293 1.00 96.25 268 GLU A CA 1
ATOM 2086 C C . GLU A 1 268 ? -16.948 -2.383 -3.805 1.00 96.25 268 GLU A C 1
ATOM 2088 O O . GLU A 1 268 ? -18.005 -2.690 -3.247 1.00 96.25 268 GLU A O 1
ATOM 2093 N N . SER A 1 269 ? -15.796 -2.286 -3.134 1.00 96.62 269 SER A N 1
ATOM 2094 C CA . SER A 1 269 ? -15.715 -2.504 -1.687 1.00 96.62 269 SER A CA 1
ATOM 2095 C C . SER A 1 269 ? -16.471 -1.449 -0.889 1.00 96.62 269 SER A C 1
ATOM 2097 O O . SER A 1 269 ? -17.232 -1.826 -0.003 1.00 96.62 269 SER A O 1
ATOM 2099 N N . LEU A 1 270 ? -16.316 -0.164 -1.226 1.00 95.94 270 LEU A N 1
ATOM 2100 C CA . LEU A 1 270 ? -17.014 0.928 -0.534 1.00 95.94 270 LEU A CA 1
ATOM 2101 C C . LEU A 1 270 ? -18.543 0.845 -0.665 1.00 95.94 270 LEU A C 1
ATOM 2103 O O . LEU A 1 270 ? -19.246 1.305 0.226 1.00 95.94 270 LEU A O 1
ATOM 2107 N N . LEU A 1 271 ? -19.052 0.283 -1.766 1.00 96.31 271 LEU A N 1
ATOM 2108 C CA . LEU A 1 271 ? -20.489 0.140 -2.023 1.00 96.31 271 LEU A CA 1
ATOM 2109 C C . LEU A 1 271 ? -21.089 -1.144 -1.438 1.00 96.31 271 LEU A C 1
ATOM 2111 O O . LEU A 1 271 ? -22.257 -1.151 -1.060 1.00 96.31 271 LEU A O 1
ATOM 2115 N N . SER A 1 272 ? -20.320 -2.234 -1.406 1.00 95.44 272 SER A N 1
ATOM 2116 C CA . SER A 1 272 ? -20.853 -3.574 -1.112 1.00 95.44 272 SER A CA 1
ATOM 2117 C C . SER A 1 272 ? -20.599 -4.045 0.320 1.00 95.44 272 SER A C 1
ATOM 2119 O O . SER A 1 272 ? -21.064 -5.122 0.696 1.00 95.44 272 SER A O 1
ATOM 2121 N N . HIS A 1 273 ? -19.825 -3.293 1.104 1.00 94.94 273 HIS A N 1
ATOM 2122 C CA . HIS A 1 273 ? -19.398 -3.697 2.439 1.00 94.94 273 HIS A CA 1
ATOM 2123 C C . HIS A 1 273 ? -19.575 -2.578 3.459 1.00 94.94 273 HIS A C 1
ATOM 2125 O O . HIS A 1 273 ? -19.501 -1.395 3.137 1.00 94.94 273 HIS A O 1
ATOM 2131 N N . GLU A 1 274 ? -19.753 -2.989 4.712 1.00 93.25 274 GLU A N 1
ATOM 2132 C CA . GLU A 1 274 ? -19.724 -2.083 5.855 1.00 93.25 274 GLU A CA 1
ATOM 2133 C C . GLU A 1 274 ? -18.322 -1.486 6.057 1.00 93.25 274 GLU A C 1
ATOM 2135 O O . GLU A 1 274 ? -17.328 -2.147 5.728 1.00 93.25 274 GLU A O 1
ATOM 2140 N N . PRO A 1 275 ? -18.220 -0.278 6.643 1.00 94.56 275 PRO A N 1
ATOM 2141 C CA . PRO A 1 275 ? -16.944 0.370 6.900 1.00 94.56 275 PRO A CA 1
ATOM 2142 C C . PRO A 1 275 ? -15.960 -0.521 7.660 1.00 94.56 275 PRO A C 1
ATOM 2144 O O . PRO A 1 275 ? -16.181 -0.920 8.806 1.00 94.56 275 PRO A O 1
ATOM 2147 N N . GLY A 1 276 ? -14.846 -0.817 6.999 1.00 94.06 276 GLY A N 1
ATOM 2148 C CA . GLY A 1 276 ? -13.722 -1.552 7.557 1.00 94.06 276 GLY A CA 1
ATOM 2149 C C . GLY A 1 276 ? -12.435 -0.746 7.449 1.00 94.06 276 GLY A C 1
ATOM 2150 O O . GLY A 1 276 ? -12.416 0.478 7.585 1.00 94.06 276 GLY A O 1
ATOM 2151 N N . VAL A 1 277 ? -11.341 -1.451 7.180 1.00 95.19 277 VAL A N 1
ATOM 2152 C CA . VAL A 1 277 ? -10.032 -0.849 6.943 1.00 95.19 277 VAL A CA 1
ATOM 2153 C C . VAL A 1 277 ? -9.669 -1.024 5.478 1.00 95.19 277 VAL A C 1
ATOM 2155 O O . VAL A 1 277 ? -9.371 -2.131 5.029 1.00 95.19 277 VAL A O 1
ATOM 2158 N N . LEU A 1 278 ? -9.669 0.074 4.737 1.00 97.12 278 LEU A N 1
ATOM 2159 C CA . LEU A 1 278 ? -9.175 0.138 3.374 1.00 97.12 278 LEU A CA 1
ATOM 2160 C C . LEU A 1 278 ? -7.650 0.269 3.404 1.00 97.12 278 LEU A C 1
ATOM 2162 O O . LEU A 1 278 ? -7.097 1.211 3.969 1.00 97.12 278 LEU A O 1
ATOM 2166 N N . VAL A 1 279 ? -6.960 -0.690 2.801 1.00 97.50 279 VAL A N 1
ATOM 2167 C CA . VAL A 1 279 ? -5.501 -0.754 2.725 1.00 97.50 279 VAL A CA 1
ATOM 2168 C C . VAL A 1 279 ? -5.107 -0.586 1.268 1.00 97.50 279 VAL A C 1
ATOM 2170 O O . VAL A 1 279 ? -5.364 -1.463 0.446 1.00 97.50 279 VAL A O 1
ATOM 2173 N N . LEU A 1 280 ? -4.477 0.537 0.952 1.00 98.12 280 LEU A N 1
ATOM 2174 C CA . LEU A 1 280 ? -3.955 0.825 -0.375 1.00 98.12 280 LEU A CA 1
ATOM 2175 C C . LEU A 1 280 ? -2.439 0.656 -0.358 1.00 98.12 280 LEU A C 1
ATOM 2177 O O . LEU A 1 280 ? -1.731 1.471 0.229 1.00 98.12 280 LEU A O 1
ATOM 2181 N N . ALA A 1 281 ? -1.934 -0.371 -1.031 1.00 97.81 281 ALA A N 1
ATOM 2182 C CA . ALA A 1 281 ? -0.513 -0.533 -1.284 1.00 97.81 281 ALA A CA 1
ATOM 2183 C C . ALA A 1 281 ? -0.139 0.187 -2.590 1.00 97.81 281 ALA A C 1
ATOM 2185 O O . ALA A 1 281 ? 0.004 -0.430 -3.645 1.00 97.81 281 ALA A O 1
ATOM 2186 N N . SER A 1 282 ? -0.052 1.514 -2.505 1.00 96.62 282 SER A N 1
ATOM 2187 C CA . SER A 1 282 ? 0.453 2.420 -3.537 1.00 96.62 282 SER A CA 1
ATOM 2188 C C . SER A 1 282 ? 0.783 3.772 -2.903 1.00 96.62 282 SER A C 1
ATOM 2190 O O . SER A 1 282 ? 0.102 4.213 -1.978 1.00 96.62 282 SER A O 1
ATOM 2192 N N . GLY A 1 283 ? 1.825 4.439 -3.396 1.00 92.19 283 GLY A N 1
ATOM 2193 C CA . GLY A 1 283 ? 2.161 5.811 -3.009 1.00 92.19 283 GLY A CA 1
ATOM 2194 C C . GLY A 1 283 ? 1.567 6.873 -3.932 1.00 92.19 283 GLY A C 1
ATOM 2195 O O . GLY A 1 283 ? 1.600 8.062 -3.590 1.00 92.19 283 GLY A O 1
ATOM 2196 N N . ASP A 1 284 ? 1.016 6.465 -5.079 1.00 91.00 284 ASP A N 1
ATOM 2197 C CA . ASP A 1 284 ? 0.507 7.395 -6.077 1.00 91.00 284 ASP A CA 1
ATOM 2198 C C . ASP A 1 284 ? -0.781 8.078 -5.594 1.00 91.00 284 ASP A C 1
ATOM 2200 O O . ASP A 1 284 ? -1.643 7.493 -4.941 1.00 91.00 284 ASP A O 1
ATOM 2204 N N . ALA A 1 285 ? -0.886 9.364 -5.899 1.00 86.50 285 ALA A N 1
ATOM 2205 C CA . ALA A 1 285 ? -2.044 10.198 -5.600 1.00 86.50 285 ALA A CA 1
ATOM 2206 C C . ALA A 1 285 ? -2.479 11.036 -6.812 1.00 86.50 285 ALA A C 1
ATOM 2208 O O . ALA A 1 285 ? -3.357 11.896 -6.680 1.00 86.50 285 ALA A O 1
ATOM 2209 N N . ASN A 1 286 ? -1.859 10.820 -7.974 1.00 82.38 286 ASN A N 1
ATOM 2210 C CA . ASN A 1 286 ? -2.218 11.496 -9.208 1.00 82.38 286 ASN A CA 1
ATOM 2211 C C . ASN A 1 286 ? -3.596 11.042 -9.700 1.00 82.38 286 ASN A C 1
ATOM 2213 O O . ASN A 1 286 ? -4.090 9.970 -9.352 1.00 82.38 286 ASN A O 1
ATOM 2217 N N . ALA A 1 287 ? -4.241 11.893 -10.497 1.00 72.44 287 ALA A N 1
ATOM 2218 C CA . ALA A 1 287 ? -5.452 11.498 -11.205 1.00 72.44 287 ALA A CA 1
ATOM 2219 C C . ALA A 1 287 ? -5.115 10.402 -12.224 1.00 72.44 287 ALA A C 1
ATOM 2221 O O . ALA A 1 287 ? -4.106 10.513 -12.927 1.00 72.44 287 ALA A O 1
ATOM 2222 N N . ALA A 1 288 ? -5.965 9.379 -12.309 1.00 65.31 288 ALA A N 1
ATOM 2223 C CA . ALA A 1 288 ? -5.776 8.310 -13.281 1.00 65.31 288 ALA A CA 1
ATOM 2224 C C . ALA A 1 288 ? -6.022 8.801 -14.714 1.00 65.31 288 ALA A C 1
ATOM 2226 O O . ALA A 1 288 ? -6.642 9.842 -14.950 1.00 65.31 288 ALA A O 1
ATOM 2227 N N . GLN A 1 289 ? -5.532 8.042 -15.694 1.00 57.19 289 GLN A N 1
ATOM 2228 C CA . GLN A 1 289 ? -5.559 8.455 -17.096 1.00 57.19 289 GLN A CA 1
ATOM 2229 C C . GLN A 1 289 ? -6.988 8.585 -17.648 1.00 57.19 289 GLN A C 1
ATOM 2231 O O . GLN A 1 289 ? -7.240 9.454 -18.487 1.00 57.19 289 GLN A O 1
ATOM 2236 N N . PHE A 1 290 ? -7.906 7.727 -17.206 1.00 57.84 290 PHE A N 1
ATOM 2237 C CA . PHE A 1 290 ? -9.263 7.622 -17.743 1.00 57.84 290 PHE A CA 1
ATOM 2238 C C . PHE A 1 290 ? -10.356 7.886 -16.700 1.00 57.84 290 PHE A C 1
ATOM 2240 O O . PHE A 1 290 ? -11.539 7.742 -17.005 1.00 57.84 290 PHE A O 1
ATOM 2247 N N . SER A 1 291 ? -9.995 8.308 -15.485 1.00 60.66 291 SER A N 1
ATOM 2248 C CA . SER A 1 291 ? -10.964 8.699 -14.459 1.00 60.66 291 SER A CA 1
ATOM 2249 C C . SER A 1 291 ? -10.605 10.053 -13.849 1.00 60.66 291 SER A C 1
ATOM 2251 O O . SER A 1 291 ? -9.436 10.370 -13.661 1.00 60.66 291 SER A O 1
ATOM 2253 N N . GLN A 1 292 ? -11.613 10.851 -13.486 1.00 59.44 292 GLN A N 1
ATOM 2254 C CA . GLN A 1 292 ? -11.404 12.099 -12.728 1.00 59.44 292 GLN A CA 1
ATOM 2255 C C . GLN A 1 292 ? -10.972 11.845 -11.265 1.00 59.44 292 GLN A C 1
ATOM 2257 O O . GLN A 1 292 ? -10.668 12.787 -10.516 1.00 59.44 292 GLN A O 1
ATOM 2262 N N . GLY A 1 293 ? -10.991 10.573 -10.853 1.00 62.97 293 GLY A N 1
ATOM 2263 C CA . GLY A 1 293 ? -10.575 10.090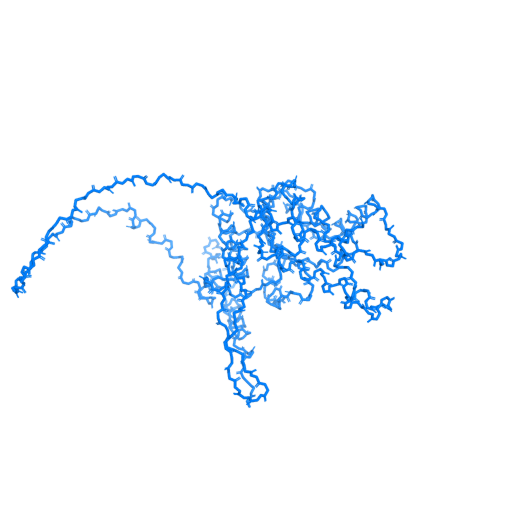 -9.548 1.00 62.97 293 GLY A CA 1
ATOM 2264 C C . GLY A 1 293 ? -9.066 9.873 -9.466 1.00 62.97 293 GLY A C 1
ATOM 2265 O O . GLY A 1 293 ? -8.396 9.560 -10.449 1.00 62.97 293 GLY A O 1
ATOM 2266 N N . SER A 1 294 ? -8.543 10.035 -8.258 1.00 85.50 294 SER A N 1
ATOM 2267 C CA . SER A 1 294 ? -7.231 9.542 -7.849 1.00 85.50 294 SER A CA 1
ATOM 2268 C C . SER A 1 294 ? -7.422 8.611 -6.662 1.00 85.50 294 SER A C 1
ATOM 2270 O O . SER A 1 294 ? -8.400 8.763 -5.920 1.00 85.50 294 SER A O 1
ATOM 2272 N N . PHE A 1 295 ? -6.460 7.726 -6.414 1.00 92.75 295 PHE A N 1
ATOM 2273 C CA . PHE A 1 295 ? -6.409 6.934 -5.184 1.00 92.75 295 PHE A CA 1
ATOM 2274 C C . PHE A 1 295 ? -6.651 7.780 -3.928 1.00 92.75 295 PHE A C 1
ATOM 2276 O O . PHE A 1 295 ? -7.402 7.392 -3.034 1.00 92.75 295 PHE A O 1
ATOM 2283 N N . PHE A 1 296 ? -6.084 8.987 -3.907 1.00 90.94 296 PHE A N 1
ATOM 2284 C CA . PHE A 1 296 ? -6.277 9.966 -2.844 1.00 90.94 296 PHE A CA 1
ATOM 2285 C C . PHE A 1 296 ? -7.740 10.381 -2.655 1.00 90.94 296 PHE A C 1
ATOM 2287 O O . PHE A 1 296 ? -8.240 10.374 -1.532 1.00 90.94 296 PHE A O 1
ATOM 2294 N N . LYS A 1 297 ? -8.463 10.694 -3.737 1.00 90.50 297 LYS A N 1
ATOM 2295 C CA . LYS A 1 297 ? -9.891 11.047 -3.661 1.00 90.50 297 LYS A CA 1
ATOM 2296 C C . LYS A 1 297 ? -10.754 9.877 -3.186 1.00 90.50 297 LYS A C 1
ATOM 2298 O O . LYS A 1 297 ? -11.699 10.090 -2.427 1.00 90.50 297 LYS A O 1
ATOM 2303 N N . ILE A 1 298 ? -10.432 8.654 -3.606 1.00 93.25 298 ILE A N 1
ATOM 2304 C CA . ILE A 1 298 ? -11.165 7.456 -3.174 1.00 93.25 298 ILE A CA 1
ATOM 2305 C C . ILE A 1 298 ? -10.925 7.206 -1.683 1.00 93.25 298 ILE A C 1
ATOM 2307 O O . ILE A 1 298 ? -11.884 7.003 -0.945 1.00 93.25 298 ILE A O 1
ATOM 2311 N N . ALA A 1 299 ? -9.678 7.311 -1.216 1.00 93.75 299 ALA A N 1
ATOM 2312 C CA . ALA A 1 299 ? -9.350 7.197 0.204 1.00 93.75 299 ALA A CA 1
ATOM 2313 C C . ALA A 1 299 ? -10.035 8.288 1.047 1.00 93.75 299 ALA A C 1
ATOM 2315 O O . ALA A 1 299 ? -10.592 7.989 2.100 1.00 93.75 299 ALA A O 1
ATOM 2316 N N . LEU A 1 300 ? -10.078 9.538 0.571 1.00 90.62 300 LEU A N 1
ATOM 2317 C CA . LEU A 1 300 ? -10.846 10.607 1.222 1.00 90.62 300 LEU A CA 1
ATOM 2318 C C . LEU A 1 300 ? -12.343 10.289 1.296 1.00 90.62 300 LEU A C 1
ATOM 2320 O O . LEU A 1 300 ? -12.978 10.540 2.319 1.00 90.62 300 LEU A O 1
ATOM 2324 N N . SER A 1 301 ? -12.902 9.717 0.230 1.00 91.38 301 SER A N 1
ATOM 2325 C CA . SER A 1 301 ? -14.308 9.310 0.200 1.00 91.38 301 SER A CA 1
ATOM 2326 C C . SER A 1 301 ? -14.582 8.182 1.193 1.00 91.38 301 SER A C 1
ATOM 2328 O O . SER A 1 301 ? -15.556 8.243 1.935 1.00 91.38 301 SER A O 1
ATOM 2330 N N . ALA A 1 302 ? -13.687 7.196 1.266 1.00 95.25 302 ALA A N 1
ATOM 2331 C CA . ALA A 1 302 ? -13.755 6.102 2.226 1.00 95.25 302 ALA A CA 1
ATOM 2332 C C . ALA A 1 302 ? -13.710 6.617 3.675 1.00 95.25 302 ALA A C 1
ATOM 2334 O O . ALA A 1 302 ? -14.583 6.275 4.470 1.00 95.25 302 ALA A O 1
ATOM 2335 N N . LEU A 1 303 ? -12.754 7.499 3.997 1.00 94.25 303 LEU A N 1
ATOM 2336 C CA . LEU A 1 303 ? -12.665 8.165 5.305 1.00 94.25 303 LEU A CA 1
ATOM 2337 C C . LEU A 1 303 ? -13.966 8.894 5.665 1.00 94.25 303 LEU A C 1
ATOM 2339 O O . LEU A 1 303 ? -14.414 8.856 6.808 1.00 94.25 303 LEU A O 1
ATOM 2343 N N . GLY A 1 304 ? -14.587 9.523 4.670 1.00 89.56 304 GLY A N 1
ATOM 2344 C CA . GLY A 1 304 ? -15.893 10.155 4.778 1.00 89.56 304 GLY A CA 1
ATOM 2345 C C . GLY A 1 304 ? -17.051 9.226 5.111 1.00 89.56 304 GLY A C 1
ATOM 2346 O O . GLY A 1 304 ? -17.931 9.573 5.889 1.00 89.56 304 GLY A O 1
ATOM 2347 N N . LEU A 1 305 ? -17.016 8.023 4.549 1.00 94.06 305 LEU A N 1
ATOM 2348 C CA . LEU A 1 305 ? -17.971 6.949 4.811 1.00 94.06 305 LEU A CA 1
ATOM 2349 C C . LEU A 1 305 ? -17.665 6.192 6.118 1.00 94.06 305 LEU A C 1
ATOM 2351 O O . LEU A 1 305 ? -18.268 5.156 6.380 1.00 94.06 305 LEU A O 1
ATOM 2355 N N . GLY A 1 306 ? -16.724 6.679 6.934 1.00 93.69 306 GLY A N 1
ATOM 2356 C CA . GLY A 1 306 ? -16.360 6.076 8.216 1.00 93.69 306 GLY A CA 1
ATOM 2357 C C . GLY A 1 306 ? -15.353 4.928 8.124 1.00 93.69 306 GLY A C 1
ATOM 2358 O O . GLY A 1 306 ? -15.101 4.275 9.136 1.00 93.69 306 GLY A O 1
ATOM 2359 N N . TRP A 1 307 ? -14.758 4.681 6.954 1.00 95.94 307 TRP A N 1
ATOM 2360 C CA . TRP A 1 307 ? -13.684 3.699 6.818 1.00 95.94 307 TRP A CA 1
ATOM 2361 C C . TRP A 1 307 ? -12.404 4.201 7.481 1.00 95.94 307 TRP A C 1
ATOM 2363 O O . TRP A 1 307 ? -12.107 5.397 7.495 1.00 95.94 307 TRP A O 1
ATOM 2373 N N . GLU A 1 308 ? -11.586 3.271 7.958 1.00 95.50 308 GLU A N 1
ATOM 2374 C CA . GLU A 1 308 ? -10.180 3.556 8.217 1.00 95.50 308 GLU A CA 1
ATOM 2375 C C . GLU A 1 308 ? -9.372 3.356 6.937 1.00 95.50 308 GLU A C 1
ATOM 2377 O O . GLU A 1 308 ? -9.636 2.432 6.173 1.00 95.50 308 GLU A O 1
ATOM 2382 N N . CYS A 1 309 ? -8.379 4.204 6.694 1.00 96.19 309 CYS A N 1
ATOM 2383 C CA . CYS A 1 309 ? -7.526 4.133 5.516 1.00 96.19 309 CYS A CA 1
ATOM 2384 C C . CYS A 1 309 ? -6.055 3.999 5.910 1.00 96.19 309 CYS A C 1
ATOM 2386 O O . CYS A 1 309 ? -5.511 4.791 6.682 1.00 96.19 309 CYS A O 1
ATOM 2388 N N . GLU A 1 310 ? -5.395 3.003 5.333 1.00 96.00 310 GLU A N 1
ATOM 2389 C CA . GLU A 1 310 ? -3.967 2.759 5.476 1.00 96.00 310 GLU A CA 1
ATOM 2390 C C . GLU A 1 310 ? -3.311 2.826 4.102 1.00 96.00 310 GLU A C 1
ATOM 2392 O O . GLU A 1 310 ? -3.599 2.009 3.230 1.00 96.00 310 GLU A O 1
ATOM 2397 N N . VAL A 1 311 ? -2.410 3.785 3.916 1.00 97.44 311 VAL A N 1
ATOM 2398 C CA . VAL A 1 311 ? -1.602 3.884 2.698 1.00 97.44 311 VAL A CA 1
ATOM 2399 C C . VAL A 1 311 ? -0.251 3.255 2.969 1.00 97.44 311 VAL A C 1
ATOM 2401 O O . VAL A 1 311 ? 0.470 3.682 3.867 1.00 97.44 311 VAL A O 1
ATOM 2404 N N . VAL A 1 312 ? 0.084 2.223 2.210 1.00 98.00 312 VAL A N 1
ATOM 2405 C CA . VAL A 1 312 ? 1.310 1.449 2.358 1.00 98.00 312 VAL A CA 1
ATOM 2406 C C . VAL A 1 312 ? 2.177 1.701 1.130 1.00 98.00 312 VAL A C 1
ATOM 2408 O O . VAL A 1 312 ? 1.789 1.382 0.012 1.00 98.00 312 VAL A O 1
ATOM 2411 N N . SER A 1 313 ? 3.344 2.311 1.314 1.00 97.69 313 SER A N 1
ATOM 2412 C CA . SER A 1 313 ? 4.209 2.709 0.197 1.00 97.69 313 SER A CA 1
ATOM 2413 C C . SER A 1 313 ? 5.670 2.738 0.615 1.00 97.69 313 SER A C 1
ATOM 2415 O O . SER A 1 313 ? 5.984 2.897 1.790 1.00 97.69 313 SER A O 1
ATOM 2417 N N . PHE A 1 314 ? 6.577 2.659 -0.354 1.00 97.00 314 PHE A N 1
ATOM 2418 C CA . PHE A 1 314 ? 7.947 3.128 -0.155 1.00 97.00 314 PHE A CA 1
ATOM 2419 C C . PHE A 1 314 ? 7.988 4.658 -0.140 1.00 97.00 314 PHE A C 1
ATOM 2421 O O . PHE A 1 314 ? 7.214 5.311 -0.848 1.00 97.00 314 PHE A O 1
ATOM 2428 N N . ALA A 1 315 ? 8.908 5.234 0.630 1.00 94.94 315 ALA A N 1
ATOM 2429 C CA . ALA A 1 315 ? 9.064 6.678 0.773 1.00 94.94 315 ALA A CA 1
ATOM 2430 C C . ALA A 1 315 ? 9.375 7.373 -0.563 1.00 94.94 315 ALA A C 1
ATOM 2432 O O . ALA A 1 315 ? 8.913 8.484 -0.809 1.00 94.94 315 ALA A O 1
ATOM 2433 N N . SER A 1 316 ? 10.112 6.703 -1.453 1.00 91.81 316 SER A N 1
ATOM 2434 C CA . SER A 1 316 ? 10.483 7.219 -2.778 1.00 91.81 316 SER A CA 1
ATOM 2435 C C . SER A 1 316 ? 9.293 7.424 -3.722 1.00 91.81 316 SER A C 1
ATOM 2437 O O . SER A 1 316 ? 9.352 8.296 -4.587 1.00 91.81 316 SER A O 1
ATOM 2439 N N . GLY A 1 317 ? 8.230 6.631 -3.563 1.00 89.50 317 GLY A N 1
ATOM 2440 C CA . GLY A 1 317 ? 7.011 6.692 -4.374 1.00 89.50 317 GLY A CA 1
ATOM 2441 C C . GLY A 1 317 ? 5.833 7.374 -3.679 1.00 89.50 317 GLY A C 1
ATOM 2442 O O . GLY A 1 317 ? 4.766 7.488 -4.274 1.00 89.50 317 GLY A O 1
ATOM 2443 N N . LEU A 1 318 ? 5.993 7.812 -2.426 1.00 94.31 318 LEU A N 1
ATOM 2444 C CA . LEU A 1 318 ? 4.908 8.403 -1.651 1.00 94.31 318 LEU A CA 1
ATOM 2445 C C . LEU A 1 318 ? 4.647 9.848 -2.092 1.00 94.31 318 LEU A C 1
ATOM 2447 O O . LEU A 1 318 ? 5.494 10.730 -1.936 1.00 94.31 318 LEU A O 1
ATOM 2451 N N . SER A 1 319 ? 3.437 10.119 -2.580 1.00 93.56 319 SER A N 1
ATOM 2452 C CA . SER A 1 319 ? 3.011 11.485 -2.874 1.00 93.56 319 SER A CA 1
ATOM 2453 C C . SER A 1 319 ? 2.922 12.347 -1.612 1.00 93.56 319 SER A C 1
ATOM 2455 O O . SER A 1 319 ? 2.377 11.932 -0.587 1.00 93.56 319 SER A O 1
ATOM 2457 N N . ALA A 1 320 ? 3.362 13.604 -1.720 1.00 89.00 320 ALA A N 1
ATOM 2458 C CA . ALA A 1 320 ? 3.249 14.598 -0.651 1.00 89.00 320 ALA A CA 1
ATOM 2459 C C . ALA A 1 320 ? 1.793 14.852 -0.211 1.00 89.00 320 ALA A C 1
ATOM 2461 O O . ALA A 1 320 ? 1.572 15.282 0.918 1.00 89.00 320 ALA A O 1
ATOM 2462 N N . LEU A 1 321 ? 0.805 14.543 -1.063 1.00 88.56 321 LEU A N 1
ATOM 2463 C CA . LEU A 1 321 ? -0.618 14.670 -0.725 1.00 88.56 321 LEU A CA 1
ATOM 2464 C C . LEU A 1 321 ? -1.012 13.819 0.491 1.00 88.56 321 LEU A C 1
ATOM 2466 O O . LEU A 1 321 ? -1.830 14.244 1.304 1.00 88.56 321 LEU A O 1
ATOM 2470 N N . TRP A 1 322 ? -0.384 12.655 0.668 1.00 92.25 322 TRP A N 1
ATOM 2471 C CA . TRP A 1 322 ? -0.619 11.781 1.822 1.00 92.25 322 TRP A CA 1
ATOM 2472 C C . TRP A 1 322 ? -0.069 12.343 3.139 1.00 92.25 322 TRP A C 1
ATOM 2474 O O . TRP A 1 322 ? -0.389 11.832 4.210 1.00 92.25 322 TRP A O 1
ATOM 2484 N N . GLN A 1 323 ? 0.751 13.394 3.067 1.00 90.56 323 GLN A N 1
ATOM 2485 C CA . GLN A 1 323 ? 1.369 14.065 4.211 1.00 90.56 323 GLN A CA 1
ATOM 2486 C C . GLN A 1 323 ? 0.773 15.455 4.472 1.00 90.56 323 GLN A C 1
ATOM 2488 O O . GLN A 1 323 ? 1.289 16.198 5.309 1.00 90.56 323 GLN A O 1
ATOM 2493 N N . GLU A 1 324 ? -0.305 15.825 3.776 1.00 87.31 324 GLU A N 1
ATOM 2494 C CA . GLU A 1 324 ? -0.944 17.124 3.969 1.00 87.31 324 GLU A CA 1
ATOM 2495 C C . GLU A 1 324 ? -1.429 17.280 5.426 1.00 87.31 324 GLU A C 1
ATOM 2497 O O . GLU A 1 324 ? -2.202 16.447 5.916 1.00 87.31 324 GLU A O 1
ATOM 2502 N N . PRO A 1 325 ? -1.027 18.349 6.145 1.00 84.94 325 PRO A N 1
ATOM 2503 C CA . PRO A 1 325 ? -1.295 18.483 7.580 1.00 84.94 325 PRO A CA 1
ATOM 2504 C C . PRO A 1 325 ? -2.776 18.412 7.949 1.00 84.94 325 PRO A C 1
ATOM 2506 O O . PRO A 1 325 ? -3.130 17.914 9.015 1.00 84.94 325 PRO A O 1
ATOM 2509 N N . ASN A 1 326 ? -3.651 18.895 7.069 1.00 82.88 326 ASN A N 1
ATOM 2510 C CA . ASN A 1 326 ? -5.088 18.917 7.320 1.00 82.88 326 ASN A CA 1
ATOM 2511 C C . ASN A 1 326 ? -5.714 17.524 7.225 1.00 82.88 326 ASN A C 1
ATOM 2513 O O . ASN A 1 326 ? -6.554 17.197 8.058 1.00 82.88 326 ASN A O 1
ATOM 2517 N N . LEU A 1 327 ? -5.253 16.677 6.297 1.00 85.88 327 LEU A N 1
ATOM 2518 C CA . LEU A 1 327 ? -5.631 15.261 6.254 1.00 85.88 327 LEU A CA 1
ATOM 2519 C C . LEU A 1 327 ? -5.234 14.580 7.566 1.00 85.88 327 LEU A C 1
ATOM 2521 O O . LEU A 1 327 ? -6.067 13.961 8.226 1.00 85.88 327 LEU A O 1
ATOM 2525 N N . LEU A 1 328 ? -3.973 14.756 7.967 1.00 88.56 328 LEU A N 1
ATOM 2526 C CA . LEU A 1 328 ? -3.431 14.148 9.179 1.00 88.56 328 LEU A CA 1
ATOM 2527 C C . LEU A 1 328 ? -4.135 14.650 10.442 1.00 88.56 328 LEU A C 1
ATOM 2529 O O . LEU A 1 328 ? -4.322 13.879 11.372 1.00 88.56 328 LEU A O 1
ATOM 2533 N N . LYS A 1 329 ? -4.549 15.920 10.489 1.00 86.56 329 LYS A N 1
ATOM 2534 C CA . LYS A 1 329 ? -5.262 16.502 11.634 1.00 86.56 329 LYS A CA 1
ATOM 2535 C C . LYS A 1 329 ? -6.720 16.044 11.698 1.00 86.56 329 LYS A C 1
ATOM 2537 O O . LYS A 1 329 ? -7.176 15.653 12.770 1.00 86.56 329 LYS A O 1
ATOM 2542 N N . LEU A 1 330 ? -7.442 16.088 10.576 1.00 85.75 330 LEU A N 1
ATOM 2543 C CA . LEU A 1 330 ? -8.864 15.728 10.508 1.00 85.75 330 LEU A CA 1
ATOM 2544 C C . LEU A 1 330 ? -9.076 14.226 10.713 1.00 85.75 330 LEU A C 1
ATOM 2546 O O . LEU A 1 330 ? -9.975 13.823 11.446 1.00 85.75 330 LEU A O 1
ATOM 2550 N N . PHE A 1 331 ? -8.203 13.405 10.129 1.00 91.31 331 PHE A N 1
ATOM 2551 C CA . PHE A 1 331 ? -8.324 11.951 10.142 1.00 91.31 331 PHE A CA 1
ATOM 2552 C C . PHE A 1 331 ? -7.218 11.263 10.948 1.00 91.31 331 PHE A C 1
ATOM 2554 O O . PHE A 1 331 ? -6.995 10.074 10.762 1.00 91.31 331 PHE A O 1
ATOM 2561 N N . ALA A 1 332 ? -6.584 11.949 11.910 1.00 88.38 332 ALA A N 1
ATOM 2562 C CA . ALA A 1 332 ? -5.491 11.426 12.759 1.00 88.38 332 ALA A CA 1
ATOM 2563 C C . ALA A 1 332 ? -5.756 10.039 13.374 1.00 88.38 332 ALA A C 1
ATOM 2565 O O . ALA A 1 332 ? -4.851 9.306 13.759 1.00 88.38 332 ALA A O 1
ATOM 2566 N N . LYS A 1 333 ? -7.038 9.733 13.545 1.00 89.56 333 LYS A N 1
ATOM 2567 C CA . LYS A 1 333 ? -7.584 8.568 14.229 1.00 89.56 333 LYS A CA 1
ATOM 2568 C C . LYS A 1 333 ? -8.000 7.430 13.292 1.00 89.56 333 LYS A C 1
ATOM 2570 O O . LYS A 1 333 ? -8.182 6.320 13.783 1.00 89.56 333 LYS A O 1
ATOM 2575 N N . SER A 1 334 ? -8.182 7.728 12.007 1.00 91.62 334 SER A N 1
ATOM 2576 C CA . SER A 1 334 ? -8.725 6.813 10.994 1.00 91.62 334 SER A CA 1
ATOM 2577 C C . SER A 1 334 ? -7.841 6.726 9.747 1.00 91.62 334 SER A C 1
ATOM 2579 O O . SER A 1 334 ? -8.107 5.911 8.878 1.00 91.62 334 SER A O 1
ATOM 2581 N N . PHE A 1 335 ? -6.790 7.539 9.642 1.00 94.50 335 PHE A N 1
ATOM 2582 C CA . PHE A 1 335 ? -5.852 7.557 8.527 1.00 94.50 335 PHE A CA 1
ATOM 2583 C C . PHE A 1 335 ? -4.419 7.371 9.020 1.00 94.50 335 PHE A C 1
ATOM 2585 O O . PHE A 1 335 ? -4.012 7.974 10.016 1.00 94.50 335 PHE A O 1
ATOM 2592 N N . ARG A 1 336 ? -3.632 6.576 8.291 1.00 93.81 336 ARG A N 1
ATOM 2593 C CA . ARG A 1 336 ? -2.187 6.458 8.508 1.00 93.81 336 ARG A CA 1
ATOM 2594 C C . ARG A 1 336 ? -1.439 6.088 7.234 1.00 93.81 336 ARG A C 1
ATOM 2596 O O . ARG A 1 336 ? -1.981 5.428 6.349 1.00 93.81 336 ARG A O 1
ATOM 2603 N N . VAL A 1 337 ? -0.157 6.438 7.213 1.00 95.50 337 VAL A N 1
ATOM 2604 C CA . VAL A 1 337 ? 0.805 5.980 6.207 1.00 95.50 337 VAL A CA 1
ATOM 2605 C C . VAL A 1 337 ? 1.756 4.978 6.858 1.00 95.50 337 VAL A C 1
ATOM 2607 O O . VAL A 1 337 ? 2.249 5.218 7.959 1.00 95.50 337 VAL A O 1
ATOM 2610 N N . VAL A 1 338 ? 2.009 3.860 6.185 1.00 95.75 338 VAL A N 1
ATOM 2611 C CA . VAL A 1 338 ? 2.974 2.831 6.584 1.00 95.75 338 VAL A CA 1
ATOM 2612 C C . VAL A 1 338 ? 4.074 2.791 5.533 1.00 95.75 338 VAL A C 1
ATOM 2614 O O . VAL A 1 338 ? 3.807 2.513 4.363 1.00 95.75 338 VAL A O 1
ATOM 2617 N N . LEU A 1 339 ? 5.307 3.067 5.950 1.00 97.38 339 LEU A N 1
ATOM 2618 C CA . LEU A 1 339 ? 6.458 3.023 5.058 1.00 97.38 339 LEU A CA 1
ATOM 2619 C C . LEU A 1 339 ? 7.009 1.599 4.977 1.00 97.38 339 LEU A C 1
ATOM 2621 O O . LEU A 1 339 ? 7.318 0.981 5.993 1.00 97.38 339 LEU A O 1
ATOM 2625 N N . LEU A 1 340 ? 7.129 1.074 3.758 1.00 97.19 340 LEU A N 1
ATOM 2626 C CA . LEU A 1 340 ? 7.708 -0.252 3.517 1.00 97.19 340 LEU A CA 1
ATOM 2627 C C . LEU A 1 340 ? 9.231 -0.271 3.693 1.00 97.19 340 LEU A C 1
ATOM 2629 O O . LEU A 1 340 ? 9.809 -1.341 3.870 1.00 97.19 340 LEU A O 1
ATOM 2633 N N . ASP A 1 341 ? 9.874 0.897 3.701 1.00 95.38 341 ASP A N 1
ATOM 2634 C CA . ASP A 1 341 ? 11.302 1.069 3.976 1.00 95.38 341 ASP A CA 1
ATOM 2635 C C . ASP A 1 341 ? 11.706 0.447 5.327 1.00 95.38 341 ASP A C 1
ATOM 2637 O O . ASP A 1 341 ? 12.758 -0.186 5.426 1.00 95.38 341 ASP A O 1
ATOM 2641 N N . ASP A 1 342 ? 10.832 0.522 6.339 1.00 94.50 342 ASP A N 1
ATOM 2642 C CA . ASP A 1 342 ? 11.058 -0.066 7.670 1.00 94.50 342 ASP A CA 1
ATOM 2643 C C . ASP A 1 342 ? 11.100 -1.606 7.649 1.00 94.50 342 ASP A C 1
ATOM 2645 O O . ASP A 1 342 ? 11.608 -2.237 8.581 1.00 94.50 342 ASP A O 1
ATOM 2649 N N . PHE A 1 343 ? 10.593 -2.223 6.579 1.00 94.62 343 PHE A N 1
ATOM 2650 C CA . PHE A 1 343 ? 10.468 -3.671 6.385 1.00 94.62 343 PHE A CA 1
ATOM 2651 C C . PHE A 1 343 ? 11.331 -4.189 5.227 1.00 94.62 343 PHE A C 1
ATOM 2653 O O . PHE A 1 343 ? 11.157 -5.319 4.775 1.00 94.62 343 PHE A O 1
ATOM 2660 N N . LEU A 1 344 ? 12.251 -3.366 4.716 1.00 91.88 344 LEU A N 1
ATOM 2661 C CA . LEU A 1 344 ? 12.983 -3.636 3.479 1.00 91.88 344 LEU A CA 1
ATOM 2662 C C . LEU A 1 344 ? 13.732 -4.979 3.492 1.00 91.88 344 LEU A C 1
ATOM 2664 O O . LEU A 1 344 ? 13.696 -5.713 2.508 1.00 91.88 344 LEU A O 1
ATOM 2668 N N . LEU A 1 345 ? 14.379 -5.315 4.612 1.00 89.81 345 LEU A N 1
ATOM 2669 C CA . LEU A 1 345 ? 15.108 -6.579 4.772 1.00 89.81 345 LEU A CA 1
ATOM 2670 C C . LEU A 1 345 ? 14.160 -7.779 4.861 1.00 89.81 345 LEU A C 1
ATOM 2672 O O . LEU A 1 345 ? 14.469 -8.859 4.365 1.00 89.81 345 LEU A O 1
ATOM 2676 N N . GLU A 1 346 ? 13.000 -7.601 5.492 1.00 92.75 346 GLU A N 1
ATOM 2677 C CA . GLU A 1 346 ? 11.978 -8.635 5.595 1.00 92.75 346 GLU A CA 1
ATOM 2678 C C . GLU A 1 346 ? 11.255 -8.894 4.273 1.00 92.75 346 GLU A C 1
ATOM 2680 O O . GLU A 1 346 ? 10.787 -10.008 4.052 1.00 92.75 346 GLU A O 1
ATOM 2685 N N . LEU A 1 347 ? 11.193 -7.897 3.391 1.00 92.88 347 LEU A N 1
ATOM 2686 C CA . LEU A 1 347 ? 10.619 -7.995 2.049 1.00 92.88 347 LEU A CA 1
ATOM 2687 C C . LEU A 1 347 ? 11.579 -8.599 1.017 1.00 92.88 347 LEU A C 1
ATOM 2689 O O . LEU A 1 347 ? 11.136 -8.994 -0.058 1.00 92.88 347 LEU A O 1
ATOM 2693 N N . GLU A 1 348 ? 12.875 -8.691 1.321 1.00 89.75 348 GLU A N 1
ATOM 2694 C CA . GLU A 1 348 ? 13.847 -9.340 0.444 1.00 89.75 348 GLU A CA 1
ATOM 2695 C C . GLU A 1 348 ? 13.596 -10.858 0.409 1.00 89.75 348 GLU A C 1
ATOM 2697 O O . GLU A 1 348 ? 13.680 -11.536 1.442 1.00 89.75 348 GLU A O 1
ATOM 2702 N N . GLN A 1 349 ? 13.276 -11.411 -0.767 1.00 80.75 349 GLN A N 1
ATOM 2703 C CA . GLN A 1 349 ? 13.198 -12.861 -0.933 1.00 80.75 349 GLN A CA 1
ATOM 2704 C C . GLN A 1 349 ? 14.624 -13.440 -0.988 1.00 80.75 349 GLN A C 1
ATOM 2706 O O . GLN A 1 349 ? 15.429 -13.123 -1.871 1.00 80.75 349 GLN A O 1
ATOM 2711 N N . THR A 1 350 ? 14.953 -14.248 0.018 1.00 66.31 350 THR A N 1
ATOM 2712 C CA . THR A 1 350 ? 16.252 -14.918 0.187 1.00 66.31 350 THR A CA 1
ATOM 2713 C C . THR A 1 350 ? 16.384 -16.134 -0.701 1.00 66.31 350 THR 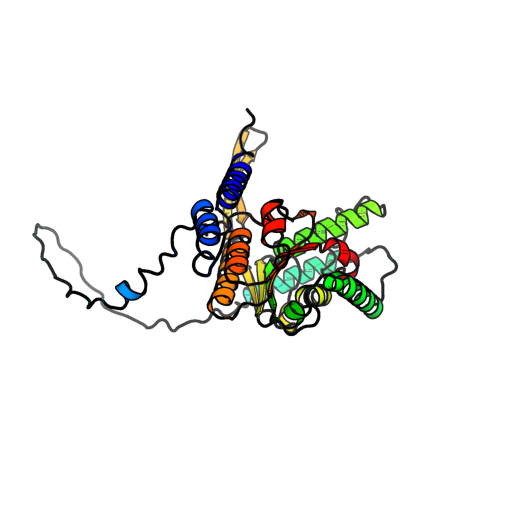A C 1
ATOM 2715 O O . THR A 1 350 ? 15.465 -16.982 -0.646 1.00 66.31 350 THR A O 1
#

Sequence (350 aa):
MRASHEQPRRQVQDLCKALEAAPLHKSQEAEDTGFVALFRALGCNDVDRANVDAVLSQPVPPVQVSGGPSTEETQEKSKEATRVSEATRATPTITEDVMVQLDKALERFTRTTSKRPERPQMTTSARFASLDAKLAVLDKTRRAASEALARHIFVDSSNIYCGFQAAIQHLYQQDGYKDYRCSPRVPLDMAALDRILDRSKAARVKTLVGSSPLLQDWQQAALLDYEVSILARVPVAVEKEQPDGKKRTVTVLKEQGVDELLHLKMHESLLSHEPGVLVLASGDANAAQFSQGSFFKIALSALGLGWECEVVSFASGLSALWQEPNLLKLFAKSFRVVLLDDFLLELEQT

Solvent-accessible surface area (backbone atoms only — not comparable to full-atom values): 21554 Å² total; per-residue (Å²): 143,86,87,85,78,59,65,71,58,49,54,54,52,56,44,53,54,61,53,69,71,59,84,91,78,86,78,98,76,64,79,56,59,58,57,50,49,51,38,54,66,72,67,56,83,80,83,68,80,76,57,61,68,58,66,78,67,63,83,83,78,82,87,79,87,78,81,87,85,88,80,90,86,82,90,85,86,84,89,83,86,86,82,91,74,89,79,76,91,75,74,90,69,87,55,70,69,58,56,57,51,49,54,56,50,51,59,58,55,66,69,45,58,84,81,73,81,89,65,92,71,70,51,71,69,58,34,52,54,51,46,52,55,53,50,55,61,62,50,68,80,54,56,75,73,67,71,74,45,47,32,37,38,42,32,38,48,58,56,47,50,53,29,48,54,52,52,53,50,52,53,41,44,73,77,66,44,85,66,58,94,72,55,54,82,72,53,73,28,56,68,47,48,46,43,62,77,43,66,84,46,81,54,78,40,40,38,35,36,31,52,46,81,66,90,66,90,56,67,66,40,50,77,70,66,27,52,73,46,73,37,69,42,44,80,38,84,41,79,42,76,43,100,86,71,50,76,42,79,42,78,42,74,38,85,60,64,48,63,58,50,50,51,50,54,53,49,51,47,67,73,74,47,78,70,27,33,42,33,36,32,40,24,68,50,60,65,39,96,89,45,97,50,19,61,48,56,52,49,53,50,38,46,71,67,64,20,28,37,38,37,33,23,30,72,91,50,45,40,69,75,83,67,36,66,64,59,52,65,76,32,57,89,41,48,50,79,45,60,46,66,85,42,48,77,50,28,51,51,128